Protein AF-A0A2N1MNC4-F1 (afdb_monomer)

Sequence (260 aa):
MAPGGTDILNRLVLFEQSLSEREKEITDRENVLHQREDDFAKEMERAKLEIRKTITKQIKIENEAYLNTESQRLQDEHDRFVDGIRSLKKNLEDQYNNKIRHIESRETDMSKSIEEKDKKIAFSKELIQETRKTLTSAEKSIAMLENQNQRLEDIITAKEEKIITLYDSFTSIVPTQANDSTIEPKKYITTNDRDRWYNLRKDIEIDPEIRKKYTFRRKNEIQERNLNVKENSPCIMPDKVRDRKIENIYKLAMQKGYTG

Solvent-accessible surface area (backbone atoms only — not comparable to full-atom values): 14778 Å² total; per-residue (Å²): 137,80,93,61,67,69,64,55,53,56,53,49,54,54,48,52,52,53,46,53,52,48,53,51,53,50,52,54,50,51,54,52,48,52,53,50,52,52,51,50,51,52,52,51,53,52,51,52,50,53,51,52,50,52,52,53,52,50,54,50,52,52,49,50,54,50,50,53,52,51,52,50,53,52,48,55,51,50,51,53,50,52,52,50,52,54,52,52,51,50,53,53,50,52,52,50,53,49,52,49,53,54,50,53,52,50,52,54,54,51,51,54,54,48,54,54,50,52,52,52,50,53,53,50,51,52,53,52,52,53,53,50,53,52,47,56,52,49,55,53,52,49,53,52,50,51,54,51,50,51,54,50,52,54,51,50,52,54,49,38,52,50,53,50,53,52,49,53,54,48,31,72,76,43,60,92,76,59,78,63,91,45,46,62,68,97,67,70,92,45,72,68,57,48,52,51,55,51,50,55,60,60,42,34,84,80,40,62,66,48,63,78,65,39,43,65,72,80,88,56,77,78,69,49,74,83,55,71,87,77,69,91,61,83,83,73,75,66,64,72,61,57,52,54,55,52,51,52,51,52,55,55,38,55,76,70,70,57,78,129

Mean predicted aligned error: 16.84 Å

Radius of gyration: 76.68 Å; Cα contacts (8 Å, |Δi|>4): 40; chains: 1; bounding box: 150×35×211 Å

pLDDT: mean 85.95, std 16.91, range [34.28, 98.69]

Or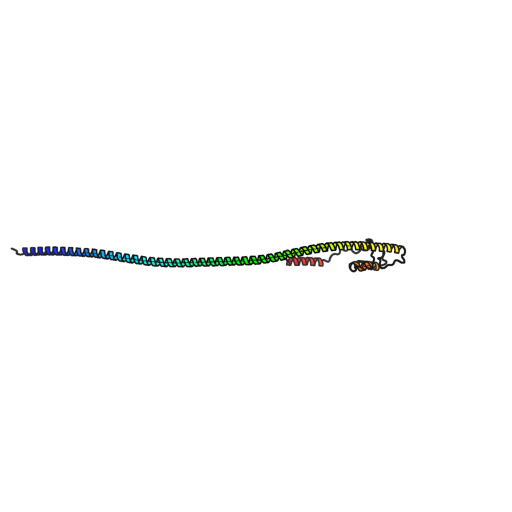ganism: NCBI:txid588596

Secondary structure (DSSP, 8-state):
--TTHHHHHHHHHHHHHHHHHHHHHHHHHHHHHHHHHHHHHHHHHHHHHHHHHHHHHHHHHHHHHHHHHHHHHHHHHHHHHHHHHHHHHHHHHHHHHHHHHHHHHHHHHHHHHHHHHHHHHHHHHHHHHHHHHHHHHHHHHHHHHHHHHHHHHHHHHHHHHHHHHHHHHHHHH-GGG---TTB--SS-SSHHHHHHHHHHHHHTTT-TTHHHH-BPPP--GGGTTTTTTS--S-----THHHHHHHHHHHHHHHHTT---

Structure (mmCIF, N/CA/C/O backbone):
data_AF-A0A2N1MNC4-F1
#
_entry.id   AF-A0A2N1MNC4-F1
#
loop_
_atom_site.group_PDB
_atom_site.id
_atom_site.type_symbol
_atom_site.label_atom_id
_atom_site.label_alt_id
_atom_site.label_comp_id
_atom_site.label_asym_id
_atom_site.label_entity_id
_atom_site.label_seq_id
_atom_site.pdbx_PDB_ins_code
_atom_site.Cartn_x
_atom_site.Cartn_y
_atom_site.Cartn_z
_atom_site.occupancy
_atom_site.B_iso_or_equiv
_atom_site.auth_seq_id
_atom_site.auth_comp_id
_atom_site.auth_asym_id
_atom_site.auth_atom_id
_atom_site.pdbx_PDB_model_num
ATOM 1 N N . MET A 1 1 ? -103.356 -1.826 121.760 1.00 39.47 1 MET A N 1
ATOM 2 C CA . MET A 1 1 ? -101.878 -1.876 121.799 1.00 39.47 1 MET A CA 1
ATOM 3 C C . MET A 1 1 ? -101.432 -2.872 120.743 1.00 39.47 1 MET A C 1
ATOM 5 O O . MET A 1 1 ? -101.736 -4.047 120.880 1.00 39.47 1 MET A O 1
ATOM 9 N N . ALA A 1 2 ? -100.866 -2.389 119.635 1.00 38.19 2 ALA A N 1
ATOM 10 C CA . ALA A 1 2 ? -100.530 -3.211 118.472 1.00 38.19 2 ALA A CA 1
ATOM 11 C C . ALA A 1 2 ? -99.100 -3.777 118.613 1.00 38.19 2 ALA A C 1
ATOM 13 O O . ALA A 1 2 ? -98.169 -2.984 118.750 1.00 38.19 2 ALA A O 1
ATOM 14 N N . PRO A 1 3 ? -98.892 -5.106 118.576 1.00 46.81 3 PRO A N 1
ATOM 15 C CA . PRO A 1 3 ? -97.593 -5.734 118.839 1.00 46.81 3 PRO A CA 1
ATOM 16 C C . PRO A 1 3 ? -96.690 -5.864 117.588 1.00 46.81 3 PRO A C 1
ATOM 18 O O . PRO A 1 3 ? -95.883 -6.780 117.514 1.00 46.81 3 PRO A O 1
ATOM 21 N N . GLY A 1 4 ? -96.818 -4.980 116.587 1.00 49.59 4 GLY A N 1
ATOM 22 C CA . GLY A 1 4 ? -96.175 -5.147 115.266 1.00 49.59 4 GLY A CA 1
ATOM 23 C C . GLY A 1 4 ? -94.984 -4.231 114.939 1.00 49.59 4 GLY A C 1
ATOM 24 O O . GLY A 1 4 ? -94.361 -4.407 113.898 1.00 49.59 4 GLY A O 1
ATOM 25 N N . GLY A 1 5 ? -94.659 -3.240 115.779 1.00 55.62 5 GLY A N 1
ATOM 26 C CA . GLY A 1 5 ? -93.648 -2.215 115.451 1.00 55.62 5 GLY A CA 1
ATOM 27 C C . GLY A 1 5 ? -92.190 -2.687 115.543 1.00 55.62 5 GLY A C 1
ATOM 28 O O . GLY A 1 5 ? -91.341 -2.233 114.780 1.00 55.62 5 GLY A O 1
ATOM 29 N N . THR A 1 6 ? -91.897 -3.625 116.444 1.00 58.81 6 THR A N 1
ATOM 30 C CA . THR A 1 6 ? -90.533 -4.114 116.716 1.00 58.81 6 THR A CA 1
ATOM 31 C C . THR A 1 6 ? -90.009 -5.059 115.627 1.00 58.81 6 THR A C 1
ATOM 33 O O . THR A 1 6 ? -88.809 -5.095 115.371 1.00 58.81 6 THR A O 1
ATOM 36 N N . ASP A 1 7 ? -90.903 -5.780 114.943 1.00 66.94 7 ASP A N 1
ATOM 37 C CA . ASP A 1 7 ? -90.565 -6.724 113.863 1.00 66.94 7 ASP A CA 1
ATOM 38 C C . ASP A 1 7 ? -90.228 -6.000 112.540 1.00 66.94 7 ASP A C 1
ATOM 40 O O . ASP A 1 7 ? -89.367 -6.422 111.767 1.00 66.94 7 ASP A O 1
ATOM 44 N N . ILE A 1 8 ? -90.848 -4.835 112.313 1.00 71.19 8 ILE A N 1
ATOM 45 C CA . ILE A 1 8 ? -90.604 -3.983 111.138 1.00 71.19 8 ILE A CA 1
ATOM 46 C C . ILE A 1 8 ? -89.236 -3.287 111.233 1.00 71.19 8 ILE A C 1
ATOM 48 O O . ILE A 1 8 ? -88.506 -3.238 110.245 1.00 71.19 8 ILE A O 1
ATOM 52 N N . LEU A 1 9 ? -88.862 -2.795 112.420 1.00 74.38 9 LEU A N 1
ATOM 53 C CA . LEU A 1 9 ? -87.568 -2.142 112.662 1.00 74.38 9 LEU A CA 1
ATOM 54 C C . LEU A 1 9 ? -86.382 -3.104 112.481 1.00 74.38 9 LEU A C 1
ATOM 56 O O . LEU A 1 9 ? -85.416 -2.748 111.812 1.00 74.38 9 LEU A O 1
ATOM 60 N N . ASN A 1 10 ? -86.472 -4.338 112.989 1.00 77.50 10 ASN A N 1
ATOM 61 C CA . ASN A 1 10 ? -85.422 -5.348 112.790 1.00 77.50 10 ASN A CA 1
ATOM 62 C C . ASN A 1 10 ? -85.265 -5.754 111.317 1.00 77.50 10 ASN A C 1
ATOM 64 O O . ASN A 1 10 ? -84.141 -5.929 110.847 1.00 77.50 10 ASN A O 1
ATOM 68 N N . ARG A 1 11 ? -86.366 -5.861 110.559 1.00 80.25 11 ARG A N 1
ATOM 69 C CA . ARG A 1 11 ? -86.299 -6.092 109.105 1.00 80.25 11 ARG A CA 1
ATOM 70 C C . ARG A 1 11 ? -85.618 -4.944 108.359 1.00 80.25 11 ARG A C 1
ATOM 72 O O . ARG A 1 11 ? -84.896 -5.212 107.404 1.00 80.25 11 ARG A O 1
ATOM 79 N N . LEU A 1 12 ? -85.833 -3.696 108.786 1.00 83.06 12 LEU A N 1
ATOM 80 C CA . LEU A 1 12 ? -85.206 -2.520 108.176 1.00 83.06 12 LEU A CA 1
ATOM 81 C C . LEU A 1 12 ? -83.685 -2.511 108.390 1.00 83.06 12 LEU A C 1
ATOM 83 O O . LEU A 1 12 ? -82.940 -2.315 107.437 1.00 83.06 12 LEU A O 1
ATOM 87 N N . VAL A 1 13 ? -83.232 -2.798 109.615 1.00 83.38 13 VAL A N 1
ATOM 88 C CA . VAL A 1 13 ? -81.799 -2.860 109.963 1.00 83.38 13 VAL A CA 1
ATOM 89 C C . VAL A 1 13 ? -81.082 -3.973 109.191 1.00 83.38 13 VAL A C 1
ATOM 91 O O . VAL A 1 13 ? -80.000 -3.753 108.651 1.00 83.38 13 VAL A O 1
ATOM 94 N N . LEU A 1 14 ? -81.699 -5.155 109.074 1.00 84.31 14 LEU A N 1
ATOM 95 C CA . LEU A 1 14 ? -81.154 -6.261 108.274 1.00 84.31 14 LEU A CA 1
ATOM 96 C C . LEU A 1 14 ? -81.097 -5.926 106.774 1.00 84.31 14 LEU A C 1
ATOM 98 O O . LEU A 1 14 ? -80.171 -6.343 106.081 1.00 84.31 14 LEU A O 1
ATOM 102 N N . PHE A 1 15 ? -82.070 -5.167 106.263 1.00 87.06 15 PHE A N 1
ATOM 103 C CA . PHE A 1 15 ? -82.072 -4.704 104.875 1.00 87.06 15 PHE A CA 1
ATOM 104 C C . PHE A 1 15 ? -80.959 -3.683 104.609 1.00 87.06 15 PHE A C 1
ATOM 106 O O . PHE A 1 15 ? -80.283 -3.777 103.589 1.00 87.06 15 PHE A O 1
ATOM 113 N N . GLU A 1 16 ? -80.725 -2.751 105.533 1.00 86.31 16 GLU A N 1
ATOM 114 C CA . GLU A 1 16 ? -79.662 -1.744 105.436 1.00 86.31 16 GLU A CA 1
ATOM 115 C C . GLU A 1 16 ? -78.260 -2.376 105.522 1.00 86.31 16 GLU A C 1
ATOM 117 O O . GLU A 1 16 ? -77.384 -2.044 104.723 1.00 86.31 16 GLU A O 1
ATOM 122 N N . GLN A 1 17 ? -78.071 -3.381 106.388 1.00 87.81 17 GLN A N 1
ATOM 123 C CA . GLN A 1 17 ? -76.864 -4.221 106.384 1.00 87.81 17 GLN A CA 1
ATOM 124 C C . GLN A 1 17 ? -76.686 -4.970 105.059 1.00 87.81 17 GLN A C 1
ATOM 126 O O . GLN A 1 17 ? -75.598 -4.943 104.488 1.00 87.81 17 GLN A O 1
ATOM 131 N N . SER A 1 18 ? -77.753 -5.580 104.529 1.00 89.88 18 SER A N 1
ATOM 132 C CA . SER A 1 18 ? -77.708 -6.274 103.235 1.00 89.88 18 SER A CA 1
ATOM 133 C C . SER A 1 18 ? -77.386 -5.330 102.070 1.00 89.88 18 SER A C 1
ATOM 135 O O . SER A 1 18 ? -76.689 -5.727 101.135 1.00 89.88 18 SER A O 1
ATOM 137 N N . LEU A 1 19 ? -77.863 -4.080 102.113 1.00 90.19 19 LEU A N 1
ATOM 138 C CA . LEU A 1 19 ? -77.511 -3.052 101.134 1.00 90.19 19 LEU A CA 1
ATOM 139 C C . LEU A 1 19 ? -76.040 -2.658 101.239 1.00 90.19 19 LEU A C 1
ATOM 141 O O . LEU A 1 19 ? -75.369 -2.631 100.214 1.00 90.19 19 LEU A O 1
ATOM 145 N N . SER A 1 20 ? -75.532 -2.420 102.449 1.00 90.75 20 SER A N 1
ATOM 146 C CA . SER A 1 20 ? -74.124 -2.070 102.664 1.00 90.75 20 SER A CA 1
ATOM 147 C C . SER A 1 20 ? -73.175 -3.194 102.226 1.00 90.75 20 SER A C 1
ATOM 149 O O . SER A 1 20 ? -72.170 -2.937 101.563 1.00 90.75 20 SER A O 1
ATOM 151 N N . GLU A 1 21 ? -73.516 -4.455 102.513 1.00 89.88 21 GLU A N 1
ATOM 152 C CA . GLU A 1 21 ? -72.773 -5.621 102.018 1.00 89.88 21 GLU A CA 1
ATOM 153 C C . GLU A 1 21 ? -72.800 -5.710 100.490 1.00 89.88 21 GLU A C 1
ATOM 155 O O . GLU A 1 21 ? -71.762 -5.945 99.871 1.00 89.88 21 GLU A O 1
ATOM 160 N N . ARG A 1 22 ? -73.962 -5.470 99.868 1.00 91.94 22 ARG A N 1
ATOM 161 C CA . ARG A 1 22 ? -74.100 -5.473 98.406 1.00 91.94 22 ARG A CA 1
ATOM 162 C C . ARG A 1 22 ? -73.323 -4.332 97.751 1.00 91.94 22 ARG A C 1
ATOM 164 O O . ARG A 1 22 ? -72.714 -4.540 96.710 1.00 91.94 22 ARG A O 1
ATOM 171 N N . GLU A 1 23 ? -73.335 -3.140 98.334 1.00 92.44 23 GLU A N 1
ATOM 172 C CA . GLU A 1 23 ? -72.616 -1.963 97.836 1.00 92.44 23 GLU A CA 1
ATOM 173 C C . GLU A 1 23 ? -71.097 -2.169 97.917 1.00 92.44 23 GLU A C 1
ATOM 175 O O . GLU A 1 23 ? -70.369 -1.879 96.963 1.00 92.44 23 GLU A O 1
ATOM 180 N N . LYS A 1 24 ? -70.624 -2.796 99.002 1.00 92.69 24 LYS A N 1
ATOM 181 C CA . LYS A 1 24 ? -69.238 -3.251 99.129 1.00 92.69 24 LYS A CA 1
ATOM 182 C C . LYS A 1 24 ? -68.885 -4.324 98.092 1.00 92.69 24 LYS A C 1
ATOM 184 O O . LYS A 1 24 ? -67.860 -4.200 97.434 1.00 92.69 24 LYS A O 1
ATOM 189 N N . GLU A 1 25 ? -69.737 -5.336 97.894 1.00 93.69 25 GLU A N 1
ATOM 190 C CA . GLU A 1 25 ? -69.529 -6.382 96.876 1.00 93.69 25 GLU A CA 1
ATOM 191 C C . GLU A 1 25 ? -69.475 -5.798 95.452 1.00 93.69 25 GLU A C 1
ATOM 193 O O . GLU A 1 25 ? -68.665 -6.235 94.632 1.00 93.69 25 GLU A O 1
ATOM 198 N N . ILE A 1 26 ? -70.318 -4.802 95.150 1.00 93.50 26 ILE A N 1
ATOM 199 C CA . ILE A 1 26 ? -70.301 -4.077 93.871 1.00 93.50 26 ILE A CA 1
ATOM 200 C C . ILE A 1 26 ? -68.985 -3.314 93.712 1.00 93.50 26 ILE A C 1
ATOM 202 O O . ILE A 1 26 ? -68.321 -3.482 92.693 1.00 93.50 26 ILE A O 1
ATOM 206 N N . THR A 1 27 ? -68.573 -2.558 94.731 1.00 93.25 27 THR A N 1
ATOM 207 C CA . THR A 1 27 ? -67.318 -1.787 94.711 1.00 93.25 27 THR A CA 1
ATOM 208 C C . THR A 1 27 ? -66.101 -2.702 94.521 1.00 93.25 27 THR A C 1
ATOM 210 O O . THR A 1 27 ? -65.220 -2.427 93.708 1.00 93.25 27 THR A O 1
ATOM 213 N N . ASP A 1 28 ? -66.058 -3.838 95.223 1.00 93.62 28 ASP A N 1
ATOM 214 C CA . ASP A 1 28 ? -64.987 -4.829 95.083 1.00 93.62 28 ASP A CA 1
ATOM 215 C C . ASP A 1 28 ? -64.976 -5.447 93.670 1.00 93.62 28 ASP A C 1
ATOM 217 O O . ASP A 1 28 ? -63.907 -5.621 93.078 1.00 93.62 28 ASP A O 1
ATOM 221 N N . ARG A 1 29 ? -66.151 -5.729 93.081 1.00 94.12 29 ARG A N 1
ATOM 222 C CA . ARG A 1 29 ? -66.259 -6.186 91.682 1.00 94.12 29 ARG A CA 1
ATOM 223 C C . ARG A 1 29 ? -65.775 -5.137 90.684 1.00 94.12 29 ARG A C 1
ATOM 225 O O . ARG A 1 29 ? -65.077 -5.508 89.743 1.00 94.12 29 ARG A O 1
ATOM 232 N N . GLU A 1 30 ? -66.135 -3.871 90.866 1.00 94.50 30 GLU A N 1
ATOM 233 C CA . GLU A 1 30 ? -65.690 -2.765 90.008 1.00 94.50 30 GLU A CA 1
ATOM 234 C C . GLU A 1 30 ? -64.167 -2.618 90.045 1.00 94.50 30 GLU A C 1
ATOM 236 O O . GLU A 1 30 ? -63.528 -2.560 88.996 1.00 94.50 30 GLU A O 1
ATOM 241 N N . ASN A 1 31 ? -63.564 -2.683 91.234 1.00 93.94 31 ASN A N 1
ATOM 242 C CA . ASN A 1 31 ? -62.109 -2.649 91.387 1.00 93.94 31 ASN A CA 1
ATOM 243 C C . ASN A 1 31 ? -61.421 -3.825 90.672 1.00 93.94 31 ASN A C 1
ATOM 245 O O . ASN A 1 31 ? -60.405 -3.639 90.000 1.00 93.94 31 ASN A O 1
ATOM 249 N N . VAL A 1 32 ? -61.979 -5.039 90.770 1.00 95.12 32 VAL A N 1
ATOM 250 C CA . VAL A 1 32 ? -61.464 -6.217 90.049 1.00 95.12 32 VAL A CA 1
ATOM 251 C C . VAL A 1 32 ? -61.612 -6.058 88.533 1.00 95.12 32 VAL A C 1
ATOM 253 O O . VAL A 1 32 ? -60.711 -6.456 87.791 1.00 95.12 32 VAL A O 1
ATOM 256 N N . LEU A 1 33 ? -62.719 -5.481 88.056 1.00 95.00 33 LEU A N 1
ATOM 257 C CA . LEU A 1 33 ? -62.926 -5.204 86.634 1.00 95.00 33 LEU A CA 1
ATOM 258 C C . LEU A 1 33 ? -61.911 -4.187 86.111 1.00 95.00 33 LEU A C 1
ATOM 260 O O . LEU A 1 33 ? -61.255 -4.482 85.115 1.00 95.00 33 LEU A O 1
ATOM 264 N N . HIS A 1 34 ? -61.706 -3.069 86.808 1.00 94.56 34 HIS A N 1
ATOM 265 C CA . HIS A 1 34 ? -60.709 -2.066 86.427 1.00 94.56 34 HIS A CA 1
ATOM 266 C C . HIS A 1 34 ? -59.288 -2.629 86.407 1.00 94.56 34 HIS A C 1
ATOM 268 O O . HIS A 1 34 ? -58.550 -2.411 85.449 1.00 94.56 34 HIS A O 1
ATOM 274 N N . GLN A 1 35 ? -58.918 -3.436 87.405 1.00 94.88 35 GLN A N 1
ATOM 275 C CA . GLN A 1 35 ? -57.622 -4.116 87.405 1.00 94.88 35 GLN A CA 1
ATOM 276 C C . GLN A 1 35 ? -57.464 -5.023 86.175 1.00 94.88 35 GLN A C 1
ATOM 278 O O . GLN A 1 35 ? -56.407 -5.059 85.545 1.00 94.88 35 GLN A O 1
ATOM 283 N N . ARG A 1 36 ? -58.529 -5.742 85.806 1.00 94.94 36 ARG A N 1
ATOM 284 C CA . ARG A 1 36 ? -58.529 -6.619 84.635 1.00 94.94 36 ARG A CA 1
ATOM 285 C C . ARG A 1 36 ? -58.432 -5.830 83.328 1.00 94.94 36 ARG A C 1
ATOM 287 O O . ARG A 1 36 ? -57.727 -6.266 82.424 1.00 94.94 36 ARG A O 1
ATOM 294 N N . GLU A 1 37 ? -59.117 -4.694 83.224 1.00 95.69 37 GLU A N 1
ATOM 295 C CA . GLU A 1 37 ? -59.021 -3.771 82.085 1.00 95.69 37 GLU A CA 1
ATOM 296 C C . GLU A 1 37 ? -57.594 -3.238 81.916 1.00 95.69 37 GLU A C 1
ATOM 298 O O . GLU A 1 37 ? -57.048 -3.286 80.811 1.00 95.69 37 GLU A O 1
ATOM 303 N N . ASP A 1 38 ? -56.958 -2.818 83.011 1.00 95.56 38 ASP A N 1
ATOM 304 C CA . ASP A 1 38 ? -55.568 -2.357 83.019 1.00 95.56 38 ASP A CA 1
ATOM 305 C C . ASP A 1 38 ? -54.591 -3.455 82.588 1.00 95.56 38 ASP A C 1
ATOM 307 O O . ASP A 1 38 ? -53.645 -3.207 81.831 1.00 95.56 38 ASP A O 1
ATOM 311 N N . ASP A 1 39 ? -54.802 -4.683 83.058 1.00 96.06 39 ASP A N 1
ATOM 312 C CA . ASP A 1 39 ? -53.957 -5.817 82.697 1.00 96.06 39 ASP A CA 1
ATOM 313 C C . ASP A 1 39 ? -54.146 -6.210 81.225 1.00 96.06 39 ASP A C 1
ATOM 315 O O . ASP A 1 39 ? -53.151 -6.400 80.518 1.00 96.06 39 ASP A O 1
ATOM 319 N N . PHE A 1 40 ? -55.383 -6.197 80.713 1.00 96.38 40 PHE A N 1
ATOM 320 C CA . PHE A 1 40 ? -55.653 -6.364 79.282 1.00 96.38 40 PHE A CA 1
ATOM 321 C C . PHE A 1 40 ? -55.010 -5.259 78.436 1.00 96.38 40 PHE A C 1
ATOM 323 O O . PHE A 1 40 ? -54.434 -5.549 77.384 1.00 96.38 40 PHE A O 1
ATOM 330 N N . ALA A 1 41 ? -55.053 -4.000 78.878 1.00 96.19 41 ALA A N 1
ATOM 331 C CA . ALA A 1 41 ? -54.415 -2.891 78.173 1.00 96.19 41 ALA A CA 1
ATOM 332 C C . ALA A 1 41 ? -52.888 -3.071 78.099 1.00 96.19 41 ALA A C 1
ATOM 334 O O . ALA A 1 41 ? -52.290 -2.899 77.032 1.00 96.19 41 ALA A O 1
ATOM 335 N N . LYS A 1 42 ? -52.250 -3.490 79.203 1.00 96.81 42 LYS A N 1
ATOM 336 C CA . LYS A 1 42 ? -50.807 -3.788 79.245 1.00 96.81 42 LYS A CA 1
ATOM 337 C C . LYS A 1 42 ? -50.440 -4.967 78.346 1.00 96.81 42 LYS A C 1
ATOM 339 O O . LYS A 1 42 ? -49.437 -4.892 77.636 1.00 96.81 42 LYS A O 1
ATOM 344 N N . GLU A 1 43 ? -51.215 -6.050 78.367 1.00 96.62 43 GLU A N 1
ATOM 345 C CA . GLU A 1 43 ? -50.996 -7.199 77.480 1.00 96.62 43 GLU A CA 1
ATOM 346 C C . GLU A 1 43 ? -51.142 -6.813 76.008 1.00 96.62 43 GLU A C 1
ATOM 348 O O . GLU A 1 43 ? -50.291 -7.170 75.189 1.00 96.62 43 GLU A O 1
ATOM 353 N N . MET A 1 44 ? -52.160 -6.017 75.676 1.00 96.31 44 MET A N 1
ATOM 354 C CA . MET A 1 44 ? -52.376 -5.523 74.321 1.00 96.31 44 MET A CA 1
ATOM 355 C C . MET A 1 44 ? -51.208 -4.651 73.837 1.00 96.31 44 MET A C 1
ATOM 357 O O . MET A 1 44 ? -50.753 -4.819 72.704 1.00 96.31 44 MET A O 1
ATOM 361 N N . GLU A 1 45 ? -50.678 -3.751 74.669 1.00 96.56 45 GLU A N 1
ATOM 362 C CA . GLU A 1 45 ? -49.509 -2.940 74.299 1.00 96.56 45 GLU A CA 1
ATOM 363 C C . GLU A 1 45 ? -48.234 -3.780 74.138 1.00 96.56 45 GLU A C 1
ATOM 365 O O . GLU A 1 45 ? -47.467 -3.566 73.194 1.00 96.56 45 GLU A O 1
ATOM 370 N N . ARG A 1 46 ? -48.032 -4.803 74.979 1.00 96.56 46 ARG A N 1
ATOM 371 C CA . ARG A 1 46 ? -46.934 -5.769 74.791 1.00 96.56 46 ARG A CA 1
ATOM 372 C C . ARG A 1 46 ? -47.068 -6.515 73.462 1.00 96.56 46 ARG A C 1
ATOM 374 O O . ARG A 1 46 ? -46.087 -6.614 72.727 1.00 96.56 46 ARG A O 1
ATOM 381 N N . ALA A 1 47 ? -48.269 -6.983 73.118 1.00 96.62 47 ALA A N 1
ATOM 382 C CA . ALA A 1 47 ? -48.525 -7.670 71.854 1.00 96.62 47 ALA A CA 1
ATOM 383 C C . ALA A 1 47 ? -48.269 -6.759 70.641 1.00 96.62 47 ALA A C 1
ATOM 385 O O . ALA A 1 47 ? -47.590 -7.164 69.697 1.00 96.62 47 ALA A O 1
ATOM 386 N N . LYS A 1 48 ? -48.732 -5.500 70.681 1.00 97.50 48 LYS A N 1
ATOM 387 C CA . LYS A 1 48 ? -48.445 -4.503 69.631 1.00 97.50 48 LYS A CA 1
ATOM 388 C C . LYS A 1 48 ? -46.946 -4.269 69.463 1.00 97.50 48 LYS A C 1
ATOM 390 O O . LYS A 1 48 ? -46.470 -4.164 68.330 1.00 97.50 48 LYS A O 1
ATOM 395 N N . LEU A 1 49 ? -46.202 -4.184 70.566 1.00 97.50 49 LEU A N 1
ATOM 396 C CA . LEU A 1 49 ? -44.756 -3.989 70.533 1.00 97.50 49 LEU A CA 1
ATOM 397 C C . LEU A 1 49 ? -44.039 -5.183 69.890 1.00 97.50 49 LEU A C 1
ATOM 399 O O . LEU A 1 49 ? -43.180 -4.978 69.032 1.00 97.50 49 LEU A O 1
ATOM 403 N N . GLU A 1 50 ? -44.402 -6.414 70.252 1.00 96.94 50 GLU A N 1
ATOM 404 C CA . GLU A 1 50 ? -43.810 -7.620 69.657 1.00 96.94 50 GLU A CA 1
ATOM 405 C C . GLU A 1 50 ? -44.150 -7.765 68.169 1.00 96.94 50 GLU A C 1
ATOM 407 O O . GLU A 1 50 ? -43.267 -8.050 67.355 1.00 96.94 50 GLU A O 1
ATOM 412 N N . ILE A 1 51 ? -45.389 -7.462 67.770 1.00 97.75 51 ILE A N 1
ATOM 413 C CA . ILE A 1 51 ? -45.776 -7.415 66.352 1.00 97.75 51 ILE A CA 1
ATOM 414 C C . ILE A 1 51 ? -44.928 -6.379 65.601 1.00 97.75 51 ILE A C 1
ATOM 416 O O . ILE A 1 51 ? -44.361 -6.691 64.552 1.00 97.75 51 ILE A O 1
ATOM 420 N N . ARG A 1 52 ? -44.767 -5.163 66.146 1.00 98.06 52 ARG A N 1
ATOM 421 C CA . ARG A 1 52 ? -43.927 -4.117 65.536 1.00 98.06 52 ARG A CA 1
ATOM 422 C C . ARG A 1 52 ? -42.469 -4.549 65.388 1.00 98.06 52 ARG A C 1
ATOM 424 O O . ARG A 1 52 ? -41.877 -4.290 64.338 1.00 98.06 52 ARG A O 1
ATOM 431 N N . LYS A 1 53 ? -41.890 -5.207 66.399 1.00 97.88 53 LYS A N 1
ATOM 432 C CA . LYS A 1 53 ? -40.511 -5.725 66.340 1.00 97.88 53 LYS A CA 1
ATOM 433 C C . LYS A 1 53 ? -40.366 -6.762 65.231 1.00 97.88 53 LYS A C 1
ATOM 435 O O . LYS A 1 53 ? -39.431 -6.664 64.438 1.00 97.88 53 LYS A O 1
ATOM 440 N N . THR A 1 54 ? -41.304 -7.705 65.144 1.00 97.81 54 THR A N 1
ATOM 441 C CA . THR A 1 54 ? -41.310 -8.748 64.109 1.00 97.81 54 THR A CA 1
ATOM 442 C C . THR A 1 54 ? -41.418 -8.150 62.711 1.00 97.81 54 THR A C 1
ATOM 444 O O . THR A 1 54 ? -40.587 -8.459 61.861 1.00 97.81 54 THR A O 1
ATOM 447 N N . ILE A 1 55 ? -42.366 -7.235 62.484 1.00 98.06 55 ILE A N 1
ATOM 448 C CA . ILE A 1 55 ? -42.540 -6.566 61.186 1.00 98.06 55 ILE A CA 1
ATOM 449 C C . ILE A 1 55 ? -41.273 -5.795 60.799 1.00 98.06 55 ILE A C 1
ATOM 451 O O . ILE A 1 55 ? -40.773 -5.944 59.689 1.00 98.06 55 ILE A O 1
ATOM 455 N N . THR A 1 56 ? -40.707 -5.019 61.728 1.00 97.81 56 THR A N 1
ATOM 456 C CA . THR A 1 56 ? -39.474 -4.253 61.473 1.00 97.81 56 THR A CA 1
ATOM 457 C C . THR A 1 56 ? -38.310 -5.165 61.099 1.00 97.81 56 THR A C 1
ATOM 459 O O . THR A 1 56 ? -37.562 -4.872 60.166 1.00 97.81 56 THR A O 1
ATOM 462 N N . LYS A 1 57 ? -38.156 -6.288 61.810 1.00 98.06 57 LYS A N 1
ATOM 463 C CA . LYS A 1 57 ? -37.104 -7.266 61.530 1.00 98.06 57 LYS A CA 1
ATOM 464 C C . LYS A 1 57 ? -37.291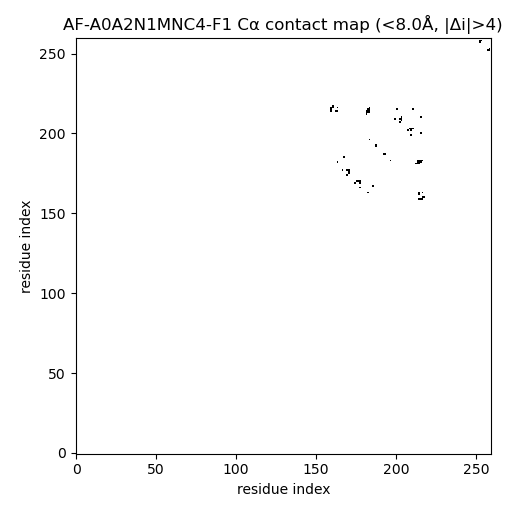 -7.912 60.156 1.00 98.06 57 LYS A C 1
ATOM 466 O O . LYS A 1 57 ? -36.314 -8.032 59.425 1.00 98.06 57 LYS A O 1
ATOM 471 N N . GLN A 1 58 ? -38.521 -8.283 59.803 1.00 97.94 58 GLN A N 1
ATOM 472 C CA . GLN A 1 58 ? -38.829 -8.899 58.513 1.00 97.94 58 GLN A CA 1
ATOM 473 C C . GLN A 1 58 ? -38.541 -7.943 57.348 1.00 97.94 58 GLN A C 1
ATOM 475 O O . GLN A 1 58 ? -37.817 -8.310 56.428 1.00 97.94 58 GLN A O 1
ATOM 480 N N . ILE A 1 59 ? -39.002 -6.689 57.443 1.00 97.94 59 ILE A N 1
ATOM 481 C CA . ILE A 1 59 ? -38.730 -5.647 56.438 1.00 97.94 59 ILE A CA 1
ATOM 482 C C . ILE A 1 59 ? -37.224 -5.437 56.265 1.00 97.94 59 ILE A C 1
ATOM 484 O O . ILE A 1 59 ? -36.738 -5.296 55.145 1.00 97.94 59 ILE A O 1
ATOM 488 N N . LYS A 1 60 ? -36.465 -5.423 57.367 1.00 98.00 60 LYS A N 1
ATOM 489 C CA . LYS A 1 60 ? -35.010 -5.263 57.305 1.00 98.00 60 LYS A CA 1
ATOM 490 C C . LYS A 1 60 ? -34.348 -6.407 56.530 1.00 98.00 60 LYS A C 1
ATOM 492 O O . LYS A 1 60 ? -33.518 -6.134 55.671 1.00 98.00 60 LYS A O 1
ATOM 497 N N . ILE A 1 61 ? -34.741 -7.652 56.802 1.00 97.50 61 ILE A N 1
ATOM 498 C CA . ILE A 1 61 ? -34.206 -8.836 56.114 1.00 97.50 61 ILE A CA 1
ATOM 499 C C . ILE A 1 61 ? -34.549 -8.803 54.620 1.00 97.50 61 ILE A C 1
ATOM 501 O O . ILE A 1 61 ? -33.675 -9.035 53.789 1.00 97.50 61 ILE A O 1
ATOM 505 N N . GLU A 1 62 ? -35.797 -8.490 54.267 1.00 97.69 62 GLU A N 1
ATOM 506 C CA . GLU A 1 62 ? -36.233 -8.416 52.866 1.00 97.69 62 GLU A CA 1
ATOM 507 C C . GLU A 1 62 ? -35.505 -7.312 52.095 1.00 97.69 62 GLU A C 1
ATOM 509 O O . GLU A 1 62 ? -35.023 -7.549 50.987 1.00 97.69 62 GLU A O 1
ATOM 514 N N . ASN A 1 63 ? -35.347 -6.132 52.701 1.00 98.00 63 ASN A N 1
ATOM 515 C CA . ASN A 1 63 ? -34.600 -5.032 52.096 1.00 98.00 63 ASN A CA 1
ATOM 516 C C . ASN A 1 63 ? -33.118 -5.378 51.915 1.00 98.00 63 ASN A C 1
ATOM 518 O O . ASN A 1 63 ? -32.555 -5.080 50.865 1.00 98.00 63 ASN A O 1
ATOM 522 N N . GLU A 1 64 ? -32.481 -6.015 52.902 1.00 98.19 64 GLU A N 1
ATOM 523 C CA . GLU A 1 64 ? -31.089 -6.471 52.787 1.00 98.19 64 GLU A CA 1
ATOM 524 C C . GLU A 1 64 ? -30.933 -7.521 51.680 1.00 98.19 64 GLU A C 1
ATOM 526 O O . GLU A 1 64 ? -30.011 -7.424 50.871 1.00 98.19 64 GLU A O 1
ATOM 531 N N . ALA A 1 65 ? -31.856 -8.483 51.584 1.00 97.75 65 ALA A N 1
ATOM 532 C CA . ALA A 1 65 ? -31.846 -9.492 50.529 1.00 97.75 65 ALA A CA 1
ATOM 533 C C . ALA A 1 65 ? -32.021 -8.868 49.134 1.00 97.75 65 ALA A C 1
ATOM 535 O O . ALA A 1 65 ? -31.280 -9.207 48.207 1.00 97.75 65 ALA A O 1
ATOM 536 N N . TYR A 1 66 ? -32.961 -7.929 48.990 1.00 98.19 66 TYR A N 1
ATOM 537 C CA . TYR A 1 66 ? -33.178 -7.199 47.743 1.00 98.19 66 TYR A CA 1
ATOM 538 C C . TYR A 1 66 ? -31.942 -6.387 47.344 1.00 98.19 66 TYR A C 1
ATOM 540 O O . TYR A 1 66 ? -31.454 -6.526 46.223 1.00 98.19 66 TYR A O 1
ATOM 548 N N . LEU A 1 67 ? -31.394 -5.593 48.272 1.00 98.06 67 LEU A N 1
ATOM 549 C CA . LEU A 1 67 ? -30.198 -4.784 48.032 1.00 98.06 67 LEU A CA 1
ATOM 550 C C . LEU A 1 67 ? -29.008 -5.654 47.629 1.00 98.06 67 LEU A C 1
ATOM 552 O O . LEU A 1 67 ? -28.335 -5.335 46.656 1.00 98.06 67 LEU A O 1
ATOM 556 N N . ASN A 1 68 ? -28.780 -6.772 48.320 1.00 98.12 68 ASN A N 1
ATOM 557 C CA . ASN A 1 68 ? -27.680 -7.677 47.998 1.00 98.12 68 ASN A CA 1
ATOM 558 C C . ASN A 1 68 ? -27.832 -8.294 46.597 1.00 98.12 68 ASN A C 1
ATOM 560 O O . ASN A 1 68 ? -26.866 -8.372 45.841 1.00 98.12 68 ASN A O 1
ATOM 564 N N . THR A 1 69 ? -29.054 -8.688 46.228 1.00 97.94 69 THR A N 1
ATOM 565 C CA . THR A 1 69 ? -29.337 -9.269 44.907 1.00 97.94 69 THR A CA 1
ATOM 566 C C . THR A 1 69 ? -29.138 -8.241 43.793 1.00 97.94 69 THR A C 1
ATOM 568 O O . THR A 1 69 ? -28.500 -8.538 42.784 1.00 97.94 69 THR A O 1
ATOM 571 N N . GLU A 1 70 ? -29.632 -7.017 43.983 1.00 97.81 70 GLU A N 1
ATOM 572 C CA . GLU A 1 70 ? -29.490 -5.949 42.992 1.00 97.81 70 GLU A CA 1
ATOM 573 C C . GLU A 1 70 ? -28.038 -5.464 42.879 1.00 97.81 70 GLU A C 1
ATOM 575 O O . GLU A 1 70 ? -27.546 -5.252 41.771 1.00 97.81 70 GLU A O 1
ATOM 580 N N . SER A 1 71 ? -27.306 -5.368 43.995 1.00 98.25 71 SER A N 1
ATOM 581 C CA . SER A 1 71 ? -25.868 -5.075 43.982 1.00 98.25 71 SER A CA 1
ATOM 582 C C . SER A 1 71 ? -25.076 -6.131 43.213 1.00 98.25 71 SER A C 1
ATOM 584 O O . SER A 1 71 ? -24.234 -5.763 42.395 1.00 98.25 71 SER A O 1
ATOM 586 N N . GLN A 1 72 ? -25.368 -7.422 43.405 1.00 98.31 72 GLN A N 1
ATOM 587 C CA . GLN A 1 72 ? -24.708 -8.485 42.644 1.00 98.31 72 GLN A CA 1
ATOM 588 C C . GLN A 1 72 ? -25.042 -8.400 41.149 1.00 98.31 72 GLN A C 1
ATOM 590 O O . GLN A 1 72 ? -24.149 -8.489 40.311 1.00 98.31 72 GLN A O 1
ATOM 595 N N . ARG A 1 73 ? -26.313 -8.160 40.801 1.00 98.50 73 ARG A N 1
ATOM 596 C CA . ARG A 1 73 ? -26.748 -8.012 39.404 1.00 98.50 73 ARG A CA 1
ATOM 597 C C . ARG A 1 73 ? -26.012 -6.871 38.699 1.00 98.50 73 ARG A C 1
ATOM 599 O O . ARG A 1 73 ? -25.563 -7.042 37.565 1.00 98.50 73 ARG A O 1
ATOM 606 N N . LEU A 1 74 ? -25.895 -5.720 39.366 1.00 98.50 74 LEU A N 1
ATOM 607 C CA . LEU A 1 74 ? -25.179 -4.552 38.853 1.00 98.50 74 LEU A CA 1
ATOM 608 C C . LEU A 1 74 ? -23.677 -4.817 38.724 1.00 98.50 74 LEU A C 1
ATOM 610 O O . LEU A 1 74 ? -23.078 -4.400 37.734 1.00 98.50 74 LEU A O 1
ATOM 614 N N . GLN A 1 75 ? -23.082 -5.539 39.675 1.00 98.50 75 GLN A N 1
ATOM 615 C CA . GLN A 1 75 ? -21.679 -5.941 39.605 1.00 98.50 75 GLN A CA 1
ATOM 616 C C . GLN A 1 75 ? -21.420 -6.845 38.391 1.00 98.50 75 GLN A C 1
ATOM 618 O O . GLN A 1 75 ? -20.525 -6.567 37.596 1.00 98.50 75 GLN A O 1
ATOM 623 N N . ASP A 1 76 ? -22.257 -7.863 38.180 1.00 98.38 76 ASP A N 1
ATOM 624 C CA . ASP A 1 76 ? -22.129 -8.766 37.034 1.00 98.38 76 ASP A CA 1
ATOM 625 C C . ASP A 1 76 ? -22.312 -8.022 35.698 1.00 98.38 76 ASP A C 1
ATOM 627 O O . ASP A 1 76 ? -21.675 -8.344 34.693 1.00 98.38 76 ASP A O 1
ATOM 631 N N . GLU A 1 77 ? -23.213 -7.037 35.651 1.00 98.38 77 GLU A N 1
ATOM 632 C CA . GLU A 1 77 ? -23.436 -6.200 34.468 1.00 98.38 77 GLU A CA 1
ATOM 633 C C . GLU A 1 77 ? -22.242 -5.287 34.175 1.00 98.38 77 GLU A C 1
ATOM 635 O O . GLU A 1 77 ? -21.804 -5.201 33.023 1.00 98.38 77 GLU A O 1
ATOM 640 N N . HIS A 1 78 ? -21.675 -4.676 35.214 1.00 98.50 78 HIS A N 1
ATOM 641 C CA . HIS A 1 78 ? -20.449 -3.896 35.119 1.00 98.50 78 HIS A CA 1
ATOM 642 C C . HIS A 1 78 ? -19.285 -4.743 34.591 1.00 98.50 78 HIS A C 1
ATOM 644 O O . HIS A 1 78 ? -18.597 -4.329 33.657 1.00 98.50 78 HIS A O 1
ATOM 650 N N . ASP A 1 79 ? -19.091 -5.949 35.121 1.00 98.50 79 ASP A N 1
ATOM 651 C CA . ASP A 1 79 ? -17.972 -6.809 34.730 1.00 98.50 79 ASP A CA 1
ATOM 652 C C . ASP A 1 79 ? -18.099 -7.275 33.273 1.00 98.50 79 ASP A C 1
ATOM 654 O O . ASP A 1 79 ? -17.134 -7.192 32.506 1.00 98.50 79 ASP A O 1
ATOM 658 N N . ARG A 1 80 ? -19.317 -7.623 32.827 1.00 98.31 80 ARG A N 1
ATOM 659 C CA . ARG A 1 80 ? -19.591 -7.896 31.403 1.00 98.31 80 ARG A CA 1
ATOM 660 C C . ARG A 1 80 ? -19.268 -6.699 30.512 1.00 98.31 80 ARG A C 1
ATOM 662 O O . ARG A 1 80 ? -18.710 -6.870 29.426 1.00 98.31 80 ARG A O 1
ATOM 669 N N . PHE A 1 81 ? -19.620 -5.491 30.945 1.00 98.56 81 PHE A N 1
ATOM 670 C CA . PHE A 1 81 ? -19.338 -4.272 30.191 1.00 98.56 81 PHE A CA 1
ATOM 671 C C . PHE A 1 81 ? -17.830 -4.001 30.090 1.00 98.56 81 PHE A C 1
ATOM 673 O O . PHE A 1 81 ? -17.319 -3.728 29.000 1.00 98.56 81 PHE A O 1
ATOM 680 N N . VAL A 1 82 ? -17.099 -4.149 31.196 1.00 98.56 82 VAL A N 1
ATOM 681 C CA . VAL A 1 82 ? -15.638 -4.001 31.240 1.00 98.56 82 VAL A CA 1
ATOM 682 C C . VAL A 1 82 ? -14.946 -5.017 30.330 1.00 98.56 82 VAL A C 1
ATOM 684 O O . VAL A 1 82 ? -14.042 -4.647 29.573 1.00 98.56 82 VAL A O 1
ATOM 687 N N . ASP A 1 83 ? -15.377 -6.277 30.346 1.00 98.56 83 ASP A N 1
ATOM 688 C CA . ASP A 1 83 ? -14.832 -7.320 29.474 1.00 98.56 83 ASP A CA 1
ATOM 689 C C . ASP A 1 83 ? -15.122 -7.047 27.991 1.00 98.56 83 ASP A C 1
ATOM 691 O O . ASP A 1 83 ? -14.249 -7.244 27.134 1.00 98.56 83 ASP A O 1
ATOM 695 N N . GLY A 1 84 ? -16.310 -6.515 27.687 1.00 98.69 84 GLY A N 1
ATOM 696 C CA . GLY A 1 84 ? -16.677 -6.042 26.353 1.00 98.69 84 GLY A CA 1
ATOM 697 C C . GLY A 1 84 ? -15.760 -4.918 25.865 1.00 98.69 84 GLY A C 1
ATOM 698 O O . GLY A 1 84 ? -15.204 -5.007 24.767 1.00 98.69 84 GLY A O 1
ATOM 699 N N . ILE A 1 85 ? -15.518 -3.904 26.703 1.00 98.56 85 ILE A N 1
ATOM 700 C CA . ILE A 1 85 ? -14.580 -2.812 26.399 1.00 98.56 85 ILE A CA 1
ATOM 701 C C . ILE A 1 85 ? -13.165 -3.351 26.178 1.00 98.56 85 ILE A C 1
ATOM 703 O O . ILE A 1 85 ? -12.505 -2.967 25.210 1.00 98.56 85 ILE A O 1
ATOM 707 N N . ARG A 1 86 ? -12.685 -4.250 27.046 1.00 98.62 86 ARG A N 1
ATOM 708 C CA . ARG A 1 86 ? -11.335 -4.824 26.937 1.00 98.62 86 ARG A CA 1
ATOM 709 C C . ARG A 1 86 ? -11.164 -5.595 25.628 1.00 98.62 86 ARG A C 1
ATOM 711 O O . ARG A 1 86 ? -10.144 -5.443 24.954 1.00 98.62 86 ARG A O 1
ATOM 718 N N . SER A 1 87 ? -12.174 -6.374 25.249 1.00 98.56 87 SER A N 1
ATOM 719 C CA . SER A 1 87 ? -12.192 -7.144 24.001 1.00 98.56 87 SER A CA 1
ATOM 720 C C . SER A 1 87 ? -12.215 -6.237 22.772 1.00 98.56 87 SER A C 1
ATOM 722 O O . SER A 1 87 ? -11.447 -6.451 21.832 1.00 98.56 87 SER A O 1
ATOM 724 N N . LEU A 1 88 ? -13.043 -5.187 22.791 1.00 98.62 88 LEU A N 1
ATOM 725 C CA . LEU A 1 88 ? -13.115 -4.210 21.707 1.00 98.62 88 LEU A CA 1
ATOM 726 C C . LEU A 1 88 ? -11.789 -3.463 21.533 1.00 98.62 88 LEU A C 1
ATOM 728 O O . LEU A 1 88 ? -11.296 -3.347 20.411 1.00 98.62 88 LEU A O 1
ATOM 732 N N . LYS A 1 89 ? -11.184 -3.012 22.638 1.00 98.69 89 LYS A N 1
ATOM 733 C CA . LYS A 1 89 ? -9.872 -2.356 22.629 1.00 98.69 89 LYS A CA 1
ATOM 734 C C . LYS A 1 89 ? -8.815 -3.253 21.988 1.00 98.69 89 LYS A C 1
ATOM 736 O O . LYS A 1 89 ? -8.117 -2.808 21.083 1.00 98.69 89 LYS A O 1
ATOM 741 N N . LYS A 1 90 ? -8.739 -4.517 22.416 1.00 98.56 90 LYS A N 1
ATOM 742 C CA . LYS A 1 90 ? -7.784 -5.488 21.870 1.00 98.56 90 LYS A CA 1
ATOM 743 C C . LYS A 1 90 ? -7.976 -5.689 20.365 1.00 98.56 90 LYS A C 1
ATOM 745 O O . LYS A 1 90 ? -7.008 -5.638 19.619 1.00 98.56 90 LYS A O 1
ATOM 750 N N . ASN A 1 91 ? -9.218 -5.857 19.910 1.00 98.62 91 ASN A N 1
ATOM 751 C CA . ASN A 1 91 ? -9.515 -6.038 18.487 1.00 98.62 91 ASN A CA 1
ATOM 752 C C . ASN A 1 91 ? -9.088 -4.816 17.653 1.00 98.62 91 ASN A C 1
ATOM 754 O O . ASN A 1 91 ? -8.461 -4.965 16.606 1.00 98.62 91 ASN A O 1
ATOM 758 N N . LEU A 1 92 ? -9.370 -3.602 18.135 1.00 98.31 92 LEU A N 1
ATOM 759 C CA . LEU A 1 92 ? -8.944 -2.372 17.460 1.00 98.31 92 LEU A CA 1
ATOM 760 C C . LEU A 1 92 ? -7.419 -2.252 17.380 1.00 98.31 92 LEU A C 1
ATOM 762 O O . LEU A 1 92 ? -6.890 -1.885 16.331 1.00 98.31 92 LEU A O 1
ATOM 766 N N . GLU A 1 93 ? -6.719 -2.583 18.460 1.00 98.44 93 GLU A N 1
ATOM 767 C CA . GLU A 1 93 ? -5.258 -2.558 18.518 1.00 98.44 93 GLU A CA 1
ATOM 768 C C . GLU A 1 93 ? -4.636 -3.594 17.569 1.00 98.44 93 GLU A C 1
ATOM 770 O O . GLU A 1 93 ? -3.753 -3.257 16.780 1.00 98.44 93 GLU A O 1
ATOM 775 N N . ASP A 1 94 ? -5.168 -4.818 17.539 1.00 98.38 94 ASP A N 1
ATOM 776 C CA . ASP A 1 94 ? -4.741 -5.868 16.608 1.00 98.38 94 ASP A CA 1
ATOM 777 C C . ASP A 1 94 ? -4.974 -5.460 15.141 1.00 98.38 94 ASP A C 1
ATOM 779 O O . ASP A 1 94 ? -4.094 -5.643 14.293 1.00 98.38 94 ASP A O 1
ATOM 783 N N . GLN A 1 95 ? -6.127 -4.856 14.827 1.00 98.44 95 GLN A N 1
ATOM 784 C CA . GLN A 1 95 ? -6.415 -4.342 13.484 1.00 98.44 95 GLN A CA 1
ATOM 785 C C . GLN A 1 95 ? -5.462 -3.218 13.075 1.00 98.44 95 GLN A C 1
ATOM 787 O O . GLN A 1 95 ? -4.986 -3.197 11.936 1.00 98.44 95 GLN A O 1
ATOM 792 N N . TYR A 1 96 ? -5.188 -2.279 13.980 1.00 98.38 96 TYR A N 1
ATOM 793 C CA . TYR A 1 96 ? -4.272 -1.172 13.729 1.00 98.38 96 TYR A CA 1
ATOM 794 C C . TYR A 1 96 ? -2.846 -1.678 13.482 1.00 98.38 96 TYR A C 1
ATOM 796 O O . TYR A 1 96 ? -2.237 -1.343 12.465 1.00 98.38 96 TYR A O 1
ATOM 804 N N . ASN A 1 97 ? -2.360 -2.576 14.339 1.00 98.56 97 ASN A N 1
ATOM 805 C CA . ASN A 1 97 ? -1.034 -3.178 14.217 1.00 98.56 97 ASN A CA 1
ATOM 806 C C . ASN A 1 97 ? -0.882 -4.002 12.931 1.00 98.56 97 ASN A C 1
ATOM 808 O O . ASN A 1 97 ? 0.170 -3.971 12.292 1.00 98.56 97 ASN A O 1
ATOM 812 N N . ASN A 1 98 ? -1.930 -4.717 12.514 1.00 98.50 98 ASN A N 1
ATOM 813 C CA . ASN A 1 98 ? -1.931 -5.440 11.243 1.00 98.50 98 ASN A CA 1
ATOM 814 C C . ASN A 1 98 ? -1.820 -4.472 10.051 1.00 98.50 98 ASN A C 1
ATOM 816 O O . ASN A 1 98 ? -0.971 -4.661 9.178 1.00 98.50 98 ASN A O 1
ATOM 820 N N . LYS A 1 99 ? -2.609 -3.388 10.051 1.00 98.38 99 LYS A N 1
ATOM 821 C CA . LYS A 1 99 ? -2.545 -2.360 9.000 1.00 98.38 99 LYS A CA 1
ATOM 822 C C . LYS A 1 99 ? -1.167 -1.709 8.913 1.00 98.38 99 LYS A C 1
ATOM 824 O O . LYS A 1 99 ? -0.660 -1.573 7.803 1.00 98.38 99 LYS A O 1
ATOM 829 N N . ILE A 1 100 ? -0.556 -1.360 10.048 1.00 98.44 100 ILE A N 1
ATOM 830 C CA . ILE A 1 100 ? 0.812 -0.821 10.080 1.00 98.44 100 ILE A CA 1
ATOM 831 C C . ILE A 1 100 ? 1.779 -1.803 9.431 1.00 98.44 100 ILE A C 1
ATOM 833 O O . ILE A 1 100 ? 2.450 -1.445 8.470 1.00 98.44 100 ILE A O 1
ATOM 837 N N . ARG A 1 101 ? 1.792 -3.060 9.886 1.00 98.12 101 ARG A N 1
ATOM 838 C CA . ARG A 1 101 ? 2.720 -4.072 9.368 1.00 98.12 101 ARG A CA 1
ATOM 839 C C . ARG A 1 101 ? 2.562 -4.280 7.862 1.00 98.12 101 ARG A C 1
ATOM 841 O O . ARG A 1 101 ? 3.545 -4.478 7.152 1.00 98.12 101 ARG A O 1
ATOM 848 N N . HIS A 1 102 ? 1.327 -4.242 7.364 1.00 98.12 102 HIS A N 1
ATOM 849 C CA . HIS A 1 102 ? 1.064 -4.354 5.935 1.00 98.12 102 HIS A CA 1
ATOM 850 C C . HIS A 1 102 ? 1.597 -3.147 5.147 1.00 98.12 102 HIS A C 1
ATOM 852 O O . HIS A 1 102 ? 2.180 -3.328 4.077 1.00 98.12 102 HIS A O 1
ATOM 858 N N . ILE A 1 103 ? 1.431 -1.932 5.679 1.00 98.50 103 ILE A N 1
ATOM 859 C CA . ILE A 1 103 ? 1.982 -0.707 5.085 1.00 98.50 103 ILE A CA 1
ATOM 860 C C . ILE A 1 103 ? 3.511 -0.764 5.078 1.00 98.50 103 ILE A C 1
ATOM 862 O O . ILE A 1 103 ? 4.096 -0.606 4.011 1.00 98.50 103 ILE A O 1
ATOM 866 N N . GLU A 1 104 ? 4.141 -1.082 6.210 1.00 98.25 104 GLU A N 1
ATOM 867 C CA . GLU A 1 104 ? 5.600 -1.203 6.339 1.00 98.25 104 GLU A CA 1
ATOM 868 C C . GLU A 1 104 ? 6.166 -2.230 5.352 1.00 98.25 104 GLU A C 1
ATOM 870 O O . GLU A 1 104 ? 7.106 -1.942 4.613 1.00 98.25 104 GLU A O 1
ATOM 875 N N . SER A 1 105 ? 5.549 -3.415 5.260 1.00 98.31 105 SER A N 1
ATOM 876 C CA . SER A 1 105 ? 5.937 -4.434 4.279 1.00 98.31 105 SER A CA 1
ATOM 877 C C . SER A 1 105 ? 5.894 -3.872 2.859 1.00 98.31 105 SER A C 1
ATOM 879 O O . SER A 1 105 ? 6.870 -3.984 2.117 1.00 98.31 105 SER A O 1
ATOM 881 N N . ARG A 1 106 ? 4.791 -3.214 2.483 1.00 98.25 106 ARG A N 1
ATOM 882 C CA . ARG A 1 106 ? 4.631 -2.650 1.140 1.00 98.25 106 ARG A CA 1
ATOM 883 C C . ARG A 1 106 ? 5.630 -1.528 0.857 1.00 98.25 106 ARG A C 1
ATOM 885 O O . ARG A 1 106 ? 6.146 -1.452 -0.255 1.00 98.25 106 ARG A O 1
ATOM 892 N N . GLU A 1 107 ? 5.924 -0.680 1.837 1.00 98.25 107 GLU A N 1
ATOM 893 C CA . GLU A 1 107 ? 6.930 0.380 1.716 1.00 98.25 107 GLU A CA 1
ATOM 894 C C . GLU A 1 107 ? 8.332 -0.190 1.492 1.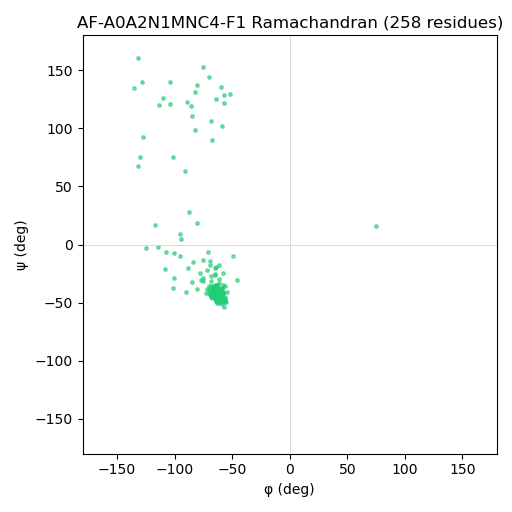00 98.25 107 GLU A C 1
ATOM 896 O O . GLU A 1 107 ? 9.064 0.312 0.633 1.00 98.25 107 GLU A O 1
ATOM 901 N N . THR A 1 108 ? 8.699 -1.269 2.190 1.00 98.06 108 THR A N 1
ATOM 902 C CA . THR A 1 108 ? 10.003 -1.917 1.981 1.00 98.06 108 THR A CA 1
ATOM 903 C C . THR A 1 108 ? 10.130 -2.527 0.584 1.00 98.06 108 THR A C 1
ATOM 905 O O . THR A 1 108 ? 11.166 -2.362 -0.063 1.00 98.06 108 THR A O 1
ATOM 908 N N . ASP A 1 109 ? 9.072 -3.164 0.076 1.00 98.25 109 ASP A N 1
ATOM 909 C CA . ASP A 1 109 ? 9.056 -3.741 -1.272 1.00 98.25 109 ASP A CA 1
ATOM 910 C C . ASP A 1 109 ? 9.107 -2.657 -2.356 1.00 98.25 109 ASP A C 1
ATOM 912 O O . ASP A 1 109 ? 9.871 -2.759 -3.321 1.00 98.25 109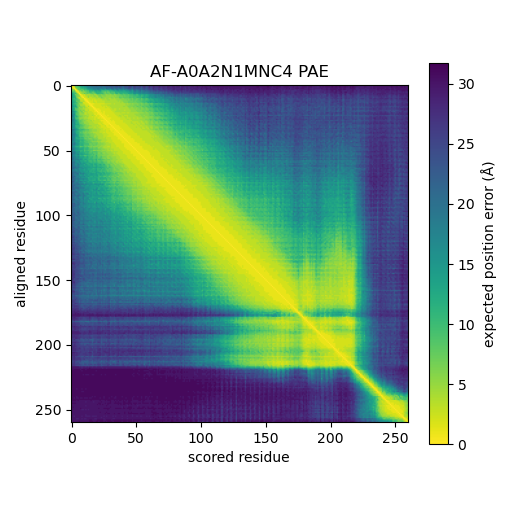 ASP A O 1
ATOM 916 N N . MET A 1 110 ? 8.342 -1.575 -2.178 1.00 98.38 110 MET A N 1
ATOM 917 C CA . MET A 1 110 ? 8.382 -0.421 -3.076 1.00 98.38 110 MET A CA 1
ATOM 918 C C . MET A 1 110 ? 9.766 0.230 -3.094 1.00 98.38 110 MET A C 1
ATOM 920 O O . MET A 1 110 ? 10.277 0.532 -4.172 1.00 98.38 110 MET A O 1
ATOM 924 N N . SER A 1 111 ? 10.395 0.395 -1.929 1.00 98.50 111 SER A N 1
ATOM 925 C CA . SER A 1 111 ? 11.730 0.991 -1.813 1.00 98.50 111 SER A CA 1
ATOM 926 C C . SER A 1 111 ? 12.784 0.167 -2.555 1.00 98.50 111 SER A C 1
ATOM 928 O O . SER A 1 111 ? 13.557 0.724 -3.333 1.00 98.50 111 SER A O 1
ATOM 930 N N . LYS A 1 112 ? 12.760 -1.167 -2.414 1.00 98.12 112 LYS A N 1
ATOM 931 C CA . LYS A 1 112 ? 13.646 -2.067 -3.174 1.00 98.12 112 LYS A CA 1
ATOM 932 C C . LYS A 1 112 ? 13.427 -1.952 -4.684 1.00 98.12 112 LYS A C 1
ATOM 934 O O . LYS A 1 112 ? 14.387 -1.871 -5.446 1.00 98.12 112 LYS A O 1
ATOM 939 N N . SER A 1 113 ? 12.168 -1.906 -5.128 1.00 98.44 113 SER A N 1
ATOM 940 C CA . SER A 1 113 ? 11.845 -1.761 -6.554 1.00 98.44 113 SER A CA 1
ATOM 941 C C . SER A 1 113 ? 12.326 -0.427 -7.135 1.00 98.44 113 SER A C 1
ATOM 943 O O . SER A 1 113 ? 12.782 -0.382 -8.280 1.00 98.44 113 SER A O 1
ATOM 945 N N . ILE A 1 114 ? 12.234 0.658 -6.359 1.00 98.50 114 ILE A N 1
ATOM 946 C CA . ILE A 1 114 ? 12.765 1.971 -6.744 1.00 98.50 114 ILE A CA 1
ATOM 947 C C . ILE A 1 114 ? 14.287 1.897 -6.880 1.00 98.50 114 ILE A C 1
ATOM 949 O O . ILE A 1 114 ? 14.809 2.260 -7.932 1.00 98.50 114 ILE A O 1
ATOM 953 N N . GLU A 1 115 ? 14.985 1.334 -5.892 1.00 98.38 115 GLU A N 1
ATOM 954 C CA . GLU A 1 115 ? 16.446 1.203 -5.920 1.00 98.38 115 GLU A CA 1
ATOM 955 C C . GLU A 1 115 ? 16.937 0.409 -7.148 1.00 98.38 115 GLU A C 1
ATOM 957 O O . GLU A 1 115 ? 17.900 0.793 -7.817 1.00 98.38 115 GLU A O 1
ATOM 962 N N . GLU A 1 116 ? 16.256 -0.684 -7.505 1.00 98.19 116 GLU A N 1
ATOM 963 C CA . GLU A 1 116 ? 16.570 -1.450 -8.716 1.00 98.19 116 GLU A CA 1
ATOM 964 C C . GLU A 1 116 ? 16.351 -0.650 -10.005 1.00 98.19 116 GLU A C 1
ATOM 966 O O . GLU A 1 116 ? 17.149 -0.746 -10.946 1.00 98.19 116 GLU A O 1
ATOM 971 N N . LYS A 1 117 ? 15.268 0.132 -10.080 1.00 98.31 117 LYS A N 1
ATOM 972 C CA . LYS A 1 117 ? 14.994 0.991 -11.239 1.00 98.31 117 LYS A CA 1
ATOM 973 C C . LYS A 1 117 ? 16.032 2.099 -11.359 1.00 98.31 117 LYS A C 1
ATOM 975 O O . LYS A 1 117 ? 16.508 2.339 -12.468 1.00 98.31 117 LYS A O 1
ATOM 980 N N . ASP A 1 118 ? 16.442 2.701 -10.250 1.00 98.50 118 ASP A N 1
ATOM 981 C CA . ASP A 1 118 ? 17.476 3.734 -10.236 1.00 98.50 118 ASP A CA 1
ATOM 982 C C . ASP A 1 118 ? 18.824 3.192 -10.719 1.00 98.50 118 ASP A C 1
ATOM 984 O O . ASP A 1 118 ? 19.472 3.822 -11.560 1.00 98.50 118 ASP A O 1
ATOM 988 N N . LYS A 1 119 ? 19.203 1.974 -10.307 1.00 98.19 119 LYS A N 1
ATOM 989 C CA . LYS A 1 119 ? 20.397 1.283 -10.833 1.00 98.19 119 LYS A CA 1
ATOM 990 C C . LYS A 1 119 ? 20.319 1.077 -12.349 1.00 98.19 119 LYS A C 1
ATOM 992 O O . LYS A 1 119 ? 21.278 1.372 -13.062 1.00 98.19 119 LYS A O 1
ATOM 997 N N . LYS A 1 120 ? 19.171 0.626 -12.872 1.00 98.25 120 LYS A N 1
ATOM 998 C CA . LYS A 1 120 ? 18.962 0.447 -14.326 1.00 98.25 120 LYS A CA 1
ATOM 999 C C . LYS A 1 120 ? 19.020 1.771 -15.089 1.00 98.25 120 LYS A C 1
ATOM 1001 O O . LYS A 1 120 ? 19.577 1.822 -16.188 1.00 98.25 120 LYS A O 1
ATOM 1006 N N . ILE A 1 121 ? 18.471 2.841 -14.516 1.00 98.44 121 ILE A N 1
ATOM 1007 C CA . ILE A 1 121 ? 18.524 4.187 -15.095 1.00 98.44 121 ILE A CA 1
ATOM 1008 C C . ILE A 1 121 ? 19.968 4.695 -15.129 1.00 98.44 121 ILE A C 1
ATOM 1010 O O . ILE A 1 121 ? 20.393 5.219 -16.158 1.00 98.44 121 ILE A O 1
ATOM 1014 N N . ALA A 1 122 ? 20.728 4.524 -14.045 1.00 98.25 122 ALA A N 1
ATOM 1015 C CA . ALA A 1 122 ? 22.133 4.921 -13.980 1.00 98.25 122 ALA A CA 1
ATOM 1016 C C . ALA A 1 122 ? 22.971 4.200 -15.048 1.00 98.25 122 ALA A C 1
ATOM 1018 O O . ALA A 1 122 ? 23.644 4.857 -15.841 1.00 98.25 122 ALA A O 1
ATOM 1019 N N . PHE A 1 123 ? 22.830 2.876 -15.151 1.00 97.88 123 PHE A N 1
ATOM 1020 C CA . PHE A 1 123 ? 23.504 2.076 -16.177 1.00 97.88 123 PHE A CA 1
ATOM 1021 C C . PHE A 1 123 ? 23.130 2.512 -17.604 1.00 97.88 123 PHE A C 1
ATOM 1023 O O . PHE A 1 123 ? 23.988 2.688 -18.466 1.00 97.88 123 PHE A O 1
ATOM 1030 N N . SER A 1 124 ? 21.842 2.763 -17.855 1.00 98.19 124 SER A N 1
ATOM 1031 C CA . SER A 1 124 ? 21.378 3.229 -19.169 1.00 98.19 124 SER A CA 1
ATOM 1032 C C . SER A 1 124 ? 21.946 4.607 -19.527 1.00 98.19 124 SER A C 1
ATOM 1034 O O . SER A 1 124 ? 22.296 4.849 -20.682 1.00 98.19 124 SER A O 1
ATOM 1036 N N . LYS A 1 125 ? 22.073 5.518 -18.551 1.00 98.38 125 LYS A N 1
ATOM 1037 C CA . LYS A 1 125 ? 22.692 6.838 -18.758 1.00 98.38 125 LYS A CA 1
ATOM 1038 C C . LYS A 1 125 ? 24.165 6.719 -19.148 1.00 98.38 125 LYS A C 1
ATOM 1040 O O . LYS A 1 125 ? 24.594 7.431 -20.054 1.00 98.38 125 LYS A O 1
ATOM 1045 N N . GLU A 1 126 ? 24.906 5.821 -18.506 1.00 97.94 126 GLU A N 1
ATOM 1046 C CA . GLU A 1 126 ? 26.314 5.561 -18.822 1.00 97.94 126 GLU A CA 1
ATOM 1047 C C . GLU A 1 126 ? 26.480 5.015 -20.248 1.00 97.94 126 GLU A C 1
ATOM 1049 O O . GLU A 1 126 ? 27.252 5.568 -21.035 1.00 97.94 126 GLU A O 1
ATOM 1054 N N . LEU A 1 127 ? 25.669 4.024 -20.638 1.00 97.88 127 LEU A N 1
ATOM 1055 C CA . LEU A 1 127 ? 25.660 3.494 -22.007 1.00 97.88 127 LEU A CA 1
ATOM 1056 C C . LEU A 1 127 ? 25.340 4.566 -23.055 1.00 97.88 127 LEU A C 1
ATOM 1058 O O . LEU A 1 127 ? 25.991 4.631 -24.101 1.00 97.88 127 LEU A O 1
ATOM 1062 N N . ILE A 1 128 ? 24.358 5.432 -22.785 1.00 98.25 128 ILE A N 1
ATOM 1063 C CA . ILE A 1 128 ? 24.014 6.545 -23.680 1.00 98.25 128 ILE A CA 1
ATOM 1064 C C . ILE A 1 128 ? 25.191 7.516 -23.804 1.00 98.25 128 ILE A C 1
ATOM 1066 O O . ILE A 1 128 ? 25.478 7.991 -24.904 1.00 98.25 128 ILE A O 1
ATOM 1070 N N . GLN A 1 129 ? 25.879 7.823 -22.704 1.00 98.25 129 GLN A N 1
ATOM 1071 C CA . GLN A 1 129 ? 27.034 8.714 -22.727 1.00 98.25 129 GLN A CA 1
ATOM 1072 C C . GLN A 1 129 ? 28.180 8.128 -23.558 1.00 98.25 129 GLN A C 1
ATOM 1074 O O . GLN A 1 129 ? 28.768 8.846 -24.367 1.00 98.25 129 GLN A O 1
ATOM 1079 N N . GLU A 1 130 ? 28.470 6.839 -23.406 1.00 97.44 130 GLU A N 1
ATOM 1080 C CA . GLU A 1 130 ? 29.527 6.175 -24.171 1.00 97.44 130 GLU A CA 1
ATOM 1081 C C . GLU A 1 130 ? 29.177 6.071 -25.663 1.00 97.44 130 GLU A C 1
ATOM 1083 O O . GLU A 1 130 ? 29.985 6.394 -26.537 1.00 97.44 130 GLU A O 1
ATOM 1088 N N . THR A 1 131 ? 27.917 5.757 -25.970 1.00 98.00 131 THR A N 1
ATOM 1089 C CA . THR A 1 131 ? 27.406 5.746 -27.350 1.00 98.00 131 THR A CA 1
ATOM 1090 C C . THR A 1 131 ? 27.500 7.133 -27.998 1.00 98.00 131 THR A C 1
ATOM 1092 O O . THR A 1 131 ? 27.849 7.261 -29.167 1.00 98.00 131 THR A O 1
ATOM 1095 N N . ARG A 1 132 ? 27.249 8.211 -27.245 1.00 97.88 132 ARG A N 1
ATOM 1096 C CA . ARG A 1 132 ? 27.410 9.582 -27.758 1.00 97.88 132 ARG A CA 1
ATOM 1097 C C . ARG A 1 132 ? 28.864 9.916 -28.081 1.00 97.88 132 ARG A C 1
ATOM 1099 O O . ARG A 1 132 ? 29.120 10.517 -29.118 1.00 97.88 132 ARG A O 1
ATOM 1106 N N . LYS A 1 133 ? 29.819 9.520 -27.232 1.00 97.31 133 LYS A N 1
ATOM 1107 C CA . LYS A 1 133 ? 31.251 9.753 -27.497 1.00 97.31 133 LYS A CA 1
ATOM 1108 C C . LYS A 1 133 ? 31.713 9.027 -28.758 1.00 97.31 133 LYS A C 1
ATOM 1110 O O . LYS A 1 133 ? 32.395 9.622 -29.592 1.00 97.31 133 LYS A O 1
ATOM 1115 N N . THR A 1 134 ? 31.333 7.757 -28.895 1.00 97.50 134 THR A N 1
ATOM 1116 C CA . THR A 1 134 ? 31.679 6.944 -30.069 1.00 97.50 134 THR A CA 1
ATOM 1117 C C . THR A 1 134 ? 31.057 7.515 -31.341 1.00 97.50 134 THR A C 1
ATOM 1119 O O . THR A 1 134 ? 31.765 7.656 -32.338 1.00 97.50 134 THR A O 1
ATOM 1122 N N . LEU A 1 135 ? 29.797 7.960 -31.286 1.00 98.19 135 LEU A N 1
ATOM 1123 C CA . LEU A 1 135 ? 29.134 8.652 -32.393 1.00 98.19 135 LEU A CA 1
ATOM 1124 C C . LEU A 1 135 ? 29.884 9.926 -32.810 1.00 98.19 135 LEU A C 1
ATOM 1126 O O . LEU A 1 135 ? 30.240 10.059 -33.975 1.00 98.19 135 LEU A O 1
ATOM 1130 N N . THR A 1 136 ? 30.218 10.817 -31.871 1.00 97.69 136 THR A N 1
ATOM 1131 C CA . THR A 1 136 ? 30.969 12.048 -32.182 1.00 97.69 136 THR A CA 1
ATOM 1132 C C . THR A 1 136 ? 32.354 11.759 -32.770 1.00 97.69 136 THR A C 1
ATOM 1134 O O . THR A 1 136 ? 32.854 12.516 -33.603 1.00 97.69 136 THR A O 1
ATOM 1137 N N . SER A 1 137 ? 33.002 10.667 -32.358 1.00 97.69 137 SER A N 1
ATOM 1138 C CA . SER A 1 137 ? 34.262 10.234 -32.970 1.00 97.69 137 SER A CA 1
ATOM 1139 C C . SER A 1 137 ? 34.066 9.747 -34.409 1.00 97.69 137 SER A C 1
ATOM 1141 O O . SER A 1 137 ? 34.856 10.099 -35.287 1.00 97.69 137 SER A O 1
ATOM 1143 N N . ALA A 1 138 ? 33.016 8.963 -34.665 1.00 97.81 138 ALA A N 1
ATOM 1144 C CA . ALA A 1 138 ? 32.677 8.488 -36.003 1.00 97.81 138 ALA A CA 1
ATOM 1145 C C . ALA A 1 138 ? 32.320 9.650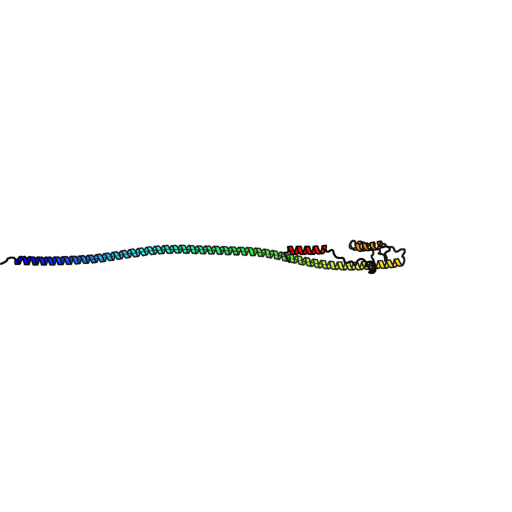 -36.945 1.00 97.81 138 ALA A C 1
ATOM 1147 O O . ALA A 1 138 ? 32.845 9.709 -38.054 1.00 97.81 138 ALA A O 1
ATOM 1148 N N . GLU A 1 139 ? 31.526 10.621 -36.482 1.00 97.94 139 GLU A N 1
ATOM 1149 C CA . GLU A 1 139 ? 31.188 11.843 -37.228 1.00 97.94 139 GLU A CA 1
ATOM 1150 C C . GLU A 1 139 ? 32.444 12.614 -37.660 1.00 97.94 139 GLU A C 1
ATOM 1152 O O . GLU A 1 139 ? 32.575 12.994 -38.823 1.00 97.94 139 GLU A O 1
ATOM 1157 N N . LYS A 1 140 ? 33.423 12.785 -36.758 1.00 97.38 140 LYS A N 1
ATOM 1158 C CA . LYS A 1 140 ? 34.706 13.426 -37.098 1.00 97.38 140 LYS A CA 1
ATOM 1159 C C . LYS A 1 140 ? 35.486 12.645 -38.154 1.00 97.38 140 LYS A C 1
ATOM 1161 O O . LYS A 1 140 ? 36.071 13.256 -39.044 1.00 97.38 140 LYS A O 1
ATOM 1166 N N . SER A 1 141 ? 35.512 11.315 -38.058 1.00 97.56 141 SER A N 1
ATOM 1167 C CA . SER A 1 141 ? 36.210 10.474 -39.037 1.00 97.56 141 SER A CA 1
ATOM 1168 C C . SER A 1 141 ? 35.547 10.536 -40.412 1.00 97.56 141 SER A C 1
ATOM 1170 O O . SER A 1 141 ? 36.255 10.609 -41.413 1.00 97.56 141 SER A O 1
ATOM 1172 N N . ILE A 1 142 ? 34.211 10.537 -40.470 1.00 98.00 142 ILE A N 1
ATOM 1173 C CA . ILE A 1 142 ? 33.460 10.690 -41.722 1.00 98.00 142 ILE A CA 1
ATOM 1174 C C . ILE A 1 142 ? 33.789 12.042 -42.357 1.00 98.00 142 ILE A C 1
ATOM 1176 O O . ILE A 1 142 ? 34.195 12.073 -43.514 1.00 98.00 142 ILE A O 1
ATOM 1180 N N . ALA A 1 143 ? 33.749 13.131 -41.585 1.00 97.50 143 ALA A N 1
ATOM 1181 C CA . ALA A 1 143 ? 34.073 14.465 -42.091 1.00 97.50 143 ALA A CA 1
ATOM 1182 C C . ALA A 1 143 ? 35.503 14.561 -42.669 1.00 97.50 143 ALA A C 1
ATOM 1184 O O . ALA A 1 143 ? 35.732 15.226 -43.682 1.00 97.50 143 ALA A O 1
ATOM 1185 N N . MET A 1 144 ? 36.484 13.879 -42.061 1.00 96.88 144 MET A N 1
ATOM 1186 C CA . MET A 1 144 ? 37.846 13.806 -42.610 1.00 96.88 144 MET A CA 1
ATOM 1187 C C . MET A 1 144 ? 37.897 13.031 -43.931 1.00 96.88 144 MET A C 1
ATOM 1189 O O . MET A 1 144 ? 38.573 13.468 -44.863 1.00 96.88 144 MET A O 1
ATOM 1193 N N . LEU A 1 145 ? 37.192 11.900 -44.016 1.00 97.19 145 LEU A N 1
ATOM 1194 C CA . LEU A 1 145 ? 37.130 11.086 -45.231 1.00 97.19 145 LEU A CA 1
ATOM 1195 C C . LEU A 1 145 ? 36.418 11.822 -46.368 1.00 97.19 145 LEU A C 1
ATOM 1197 O O . LEU A 1 145 ? 36.905 11.800 -47.493 1.00 97.19 145 LEU A O 1
ATOM 1201 N N . GLU A 1 146 ? 35.327 12.530 -46.083 1.00 96.88 146 GLU A N 1
ATOM 1202 C CA . GLU A 1 146 ? 34.630 13.377 -47.056 1.00 96.88 146 GLU A CA 1
ATOM 1203 C C . GLU A 1 146 ? 35.554 14.473 -47.602 1.00 96.88 146 GLU A C 1
ATOM 1205 O O . GLU A 1 146 ? 35.640 14.663 -48.815 1.00 96.88 146 GLU A O 1
ATOM 1210 N N . ASN A 1 147 ? 36.326 15.140 -46.732 1.00 96.50 147 ASN A N 1
ATOM 1211 C CA . ASN A 1 147 ? 37.308 16.136 -47.164 1.00 96.50 147 ASN A CA 1
ATOM 1212 C C . ASN A 1 147 ? 38.413 15.528 -48.044 1.00 96.50 147 ASN A C 1
ATOM 1214 O O . ASN A 1 147 ? 38.790 16.112 -49.061 1.00 96.50 147 ASN A O 1
ATOM 1218 N N . GLN A 1 148 ? 38.933 14.356 -47.673 1.00 96.62 148 GLN A N 1
ATOM 1219 C CA . GLN A 1 148 ? 39.924 13.647 -48.484 1.00 96.62 148 GLN A CA 1
ATOM 1220 C C . GLN A 1 148 ? 39.353 13.232 -49.841 1.00 96.62 148 GLN A C 1
ATOM 1222 O O . GLN A 1 148 ? 40.027 13.416 -50.855 1.00 96.62 148 GLN A O 1
ATOM 1227 N N . ASN A 1 149 ? 38.119 12.726 -49.871 1.00 94.62 149 ASN A N 1
ATOM 1228 C CA . ASN A 1 149 ? 37.453 12.323 -51.102 1.00 94.62 149 ASN A CA 1
ATOM 1229 C C . ASN A 1 149 ? 37.251 13.523 -52.037 1.00 94.62 149 ASN A C 1
ATOM 1231 O O . ASN A 1 149 ? 37.601 13.446 -53.210 1.00 94.62 149 ASN A O 1
ATOM 1235 N N . GLN A 1 150 ? 36.824 14.673 -51.503 1.00 94.75 150 GLN A N 1
ATOM 1236 C CA . GLN A 1 150 ? 36.708 15.908 -52.282 1.00 94.75 150 GLN A CA 1
ATOM 1237 C C . GLN A 1 150 ? 38.049 16.330 -52.900 1.00 94.75 150 GLN A C 1
ATOM 1239 O O . GLN A 1 150 ? 38.116 16.655 -54.082 1.00 94.75 150 GLN A O 1
ATOM 1244 N N . ARG A 1 151 ? 39.147 16.270 -52.133 1.00 96.06 151 ARG A N 1
ATOM 1245 C CA . ARG A 1 151 ? 40.487 16.589 -52.659 1.00 96.06 151 ARG A CA 1
ATOM 1246 C C . ARG A 1 151 ? 40.911 15.645 -53.783 1.00 96.06 151 ARG A C 1
ATOM 1248 O O . ARG A 1 151 ? 41.575 16.079 -54.722 1.00 96.06 151 ARG A O 1
ATOM 1255 N N . LEU A 1 152 ? 40.583 14.358 -53.675 1.00 93.12 152 LEU A N 1
ATOM 1256 C CA . LEU A 1 152 ? 40.867 13.385 -54.729 1.00 93.12 152 LEU A CA 1
ATOM 1257 C C . LEU A 1 152 ? 40.031 13.669 -55.978 1.00 93.12 152 LEU A C 1
ATOM 1259 O O . LEU A 1 152 ? 40.583 13.649 -57.076 1.00 93.12 152 LEU A O 1
ATOM 1263 N N . GLU A 1 153 ? 38.755 14.011 -55.817 1.00 90.00 153 GLU A N 1
ATOM 1264 C CA . GLU A 1 153 ? 37.880 14.405 -56.923 1.00 90.00 153 GLU A CA 1
ATOM 1265 C C . GLU A 1 153 ? 38.393 15.639 -57.676 1.00 90.00 153 GLU A C 1
ATOM 1267 O O . GLU A 1 153 ? 38.449 15.641 -58.912 1.00 90.00 153 GLU A O 1
ATOM 1272 N N . ASP A 1 154 ? 38.873 16.651 -56.950 1.00 92.25 154 ASP A N 1
ATOM 1273 C CA . ASP A 1 154 ? 39.483 17.842 -57.546 1.00 92.25 154 ASP A CA 1
ATOM 1274 C C . ASP A 1 154 ? 40.745 17.481 -58.356 1.00 92.25 154 ASP A C 1
ATOM 1276 O O . ASP A 1 154 ? 40.939 17.959 -59.479 1.00 92.25 154 ASP A O 1
ATOM 1280 N N . ILE A 1 155 ? 41.597 16.592 -57.823 1.00 93.19 155 ILE A N 1
ATOM 1281 C CA . ILE A 1 155 ? 42.811 16.114 -58.506 1.00 93.19 155 ILE A CA 1
ATOM 1282 C C . ILE A 1 155 ? 42.463 15.328 -59.772 1.00 93.19 155 ILE A C 1
ATOM 1284 O O . ILE A 1 155 ? 43.107 15.537 -60.805 1.00 93.19 155 ILE A O 1
ATOM 1288 N N . ILE A 1 156 ? 41.493 14.410 -59.704 1.00 88.88 156 ILE A N 1
ATOM 1289 C CA . ILE A 1 156 ? 41.078 13.617 -60.868 1.00 88.88 156 ILE A CA 1
ATOM 1290 C C . ILE A 1 156 ? 40.531 14.558 -61.938 1.00 88.88 156 ILE A C 1
ATOM 1292 O O . ILE A 1 156 ? 40.996 14.502 -63.075 1.00 88.88 156 ILE A O 1
ATOM 1296 N N . THR A 1 157 ? 39.654 15.490 -61.562 1.00 88.69 157 THR A N 1
ATOM 1297 C CA . THR A 1 157 ? 39.099 16.485 -62.487 1.00 88.69 157 THR A CA 1
ATOM 1298 C C . THR A 1 157 ? 40.209 17.294 -63.169 1.00 88.69 157 THR A C 1
ATOM 1300 O O . THR A 1 157 ? 40.223 17.420 -64.392 1.00 88.69 157 THR A O 1
ATOM 1303 N N . ALA A 1 158 ? 41.191 17.799 -62.416 1.00 92.50 158 ALA A N 1
ATOM 1304 C CA . ALA A 1 158 ? 42.310 18.555 -62.985 1.00 92.50 158 ALA A CA 1
ATOM 1305 C C . ALA A 1 158 ? 43.175 17.712 -63.945 1.00 92.50 158 ALA A C 1
ATOM 1307 O O . ALA A 1 158 ? 43.680 18.214 -64.955 1.00 92.50 158 ALA A O 1
ATOM 1308 N N . LYS A 1 159 ? 43.360 16.418 -63.649 1.00 91.56 159 LYS A N 1
ATOM 1309 C CA . LYS A 1 159 ? 44.074 15.484 -64.533 1.00 91.56 159 LYS A CA 1
ATOM 1310 C C . LYS A 1 159 ? 43.287 15.206 -65.812 1.00 91.56 159 LYS A C 1
ATOM 1312 O O . LYS A 1 159 ? 43.889 15.263 -66.883 1.00 91.56 159 LYS A O 1
ATOM 1317 N N . GLU A 1 160 ? 41.983 14.957 -65.710 1.00 89.69 160 GLU A N 1
ATOM 1318 C CA . GLU A 1 160 ? 41.085 14.778 -66.859 1.00 89.69 160 GLU A CA 1
ATOM 1319 C C . GLU A 1 160 ? 41.151 16.008 -67.784 1.00 89.69 160 GLU A C 1
ATOM 1321 O O . GLU A 1 160 ? 41.382 15.869 -68.986 1.00 89.69 160 GLU A O 1
ATOM 1326 N N . GLU A 1 161 ? 41.084 17.225 -67.232 1.00 90.31 161 GLU A N 1
ATOM 1327 C CA . GLU A 1 161 ? 41.208 18.470 -68.007 1.00 90.31 161 GLU A CA 1
ATOM 1328 C C . GLU A 1 161 ? 42.554 18.609 -68.724 1.00 90.31 161 GLU A C 1
ATOM 1330 O O . GLU A 1 161 ? 42.613 19.040 -69.883 1.00 90.31 161 GLU A O 1
ATOM 1335 N N . LYS A 1 162 ? 43.650 18.231 -68.058 1.00 94.06 162 LYS A N 1
ATOM 1336 C CA . LYS A 1 162 ? 44.987 18.269 -68.657 1.00 94.06 162 LYS A CA 1
ATOM 1337 C C . LYS A 1 162 ? 45.122 17.264 -69.801 1.00 94.06 162 LYS A C 1
ATOM 1339 O O . LYS A 1 162 ? 45.673 17.626 -70.840 1.00 94.06 162 LYS A O 1
ATOM 1344 N N . ILE A 1 163 ? 44.610 16.040 -69.631 1.00 91.12 163 ILE A N 1
ATOM 1345 C CA . ILE A 1 163 ? 44.575 15.016 -70.688 1.00 91.12 163 ILE A CA 1
ATOM 1346 C C . ILE A 1 163 ? 43.810 15.555 -71.895 1.00 91.12 163 ILE A C 1
ATOM 1348 O O . ILE A 1 163 ? 44.337 15.548 -73.003 1.00 91.12 163 ILE A O 1
ATOM 1352 N N . ILE A 1 164 ? 42.616 16.104 -71.671 1.00 89.88 164 ILE A N 1
ATOM 1353 C CA . ILE A 1 164 ? 41.782 16.681 -72.729 1.00 89.88 164 ILE A CA 1
ATOM 1354 C C . ILE A 1 164 ? 42.494 17.817 -73.463 1.00 89.88 164 ILE A C 1
ATOM 1356 O O . ILE A 1 164 ? 42.482 17.857 -74.689 1.00 89.88 164 ILE A O 1
ATOM 1360 N N . THR A 1 165 ? 43.124 18.736 -72.732 1.00 90.81 165 THR A N 1
ATOM 1361 C CA . THR A 1 165 ? 43.814 19.892 -73.326 1.00 90.81 165 THR A CA 1
ATOM 1362 C C . THR A 1 165 ? 44.981 19.450 -74.209 1.00 90.81 165 THR A C 1
ATOM 1364 O O . THR A 1 165 ? 45.158 19.957 -75.321 1.00 90.81 165 THR A O 1
ATOM 1367 N N . LEU A 1 166 ? 45.771 18.484 -73.733 1.00 90.75 166 LEU A N 1
ATOM 1368 C CA . LEU A 1 166 ? 46.876 17.911 -74.499 1.00 90.75 166 LEU A CA 1
ATOM 1369 C C . LEU A 1 166 ? 46.367 17.140 -75.719 1.00 90.75 166 LEU A C 1
ATOM 1371 O O . LEU A 1 166 ? 46.908 17.313 -76.809 1.00 90.75 166 LEU A O 1
ATOM 1375 N N . TYR A 1 167 ? 45.306 16.348 -75.555 1.00 89.19 167 TYR A N 1
ATOM 1376 C CA . TYR A 1 167 ? 44.680 15.598 -76.639 1.00 89.19 167 TYR A CA 1
ATOM 1377 C C . TYR A 1 167 ? 44.118 16.521 -77.727 1.00 89.19 167 TYR A C 1
ATOM 1379 O O . TYR A 1 167 ? 44.369 16.305 -78.911 1.00 89.19 167 TYR A O 1
ATOM 1387 N N . ASP A 1 168 ? 43.428 17.599 -77.348 1.00 86.81 168 ASP A N 1
ATOM 1388 C CA . ASP A 1 168 ? 42.926 18.610 -78.284 1.00 86.81 168 ASP A CA 1
ATOM 1389 C C . ASP A 1 168 ? 44.065 19.290 -79.050 1.00 86.81 168 ASP A C 1
ATOM 1391 O O . ASP A 1 168 ? 43.968 19.496 -80.261 1.00 86.81 168 ASP A O 1
ATOM 1395 N N . SER A 1 169 ? 45.154 19.616 -78.350 1.00 88.19 169 SER A N 1
ATOM 1396 C CA . SER A 1 169 ? 46.342 20.223 -78.957 1.00 88.19 169 SER A CA 1
ATOM 1397 C C . SER A 1 169 ? 47.002 19.268 -79.955 1.00 88.19 169 SER A C 1
ATOM 1399 O O . SER A 1 169 ? 47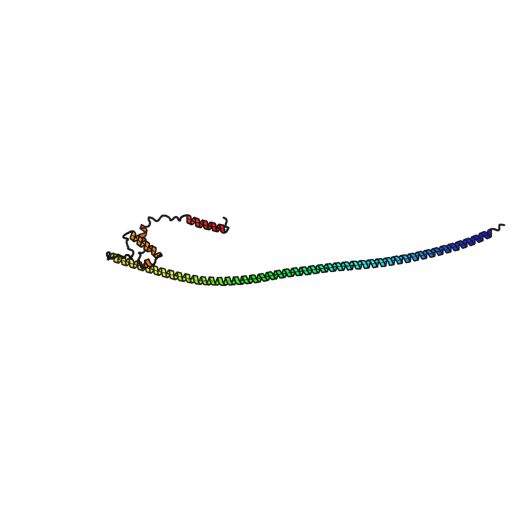.308 19.666 -81.075 1.00 88.19 169 SER A O 1
ATOM 1401 N N . PHE A 1 170 ? 47.159 17.993 -79.588 1.00 86.81 170 PHE A N 1
ATOM 1402 C CA . PHE A 1 170 ? 47.696 16.955 -80.469 1.00 86.81 170 PHE A CA 1
ATOM 1403 C C . PHE A 1 170 ? 46.817 16.746 -81.708 1.00 86.81 170 PHE A C 1
ATOM 1405 O O . PHE A 1 170 ? 47.316 16.770 -82.832 1.00 86.81 170 PHE A O 1
ATOM 1412 N N . THR A 1 171 ? 45.500 16.640 -81.511 1.00 84.19 171 THR A N 1
ATOM 1413 C CA . THR A 1 171 ? 44.505 16.509 -82.588 1.00 84.19 171 THR A CA 1
ATOM 1414 C C . THR A 1 171 ? 44.566 17.685 -83.562 1.00 84.19 171 THR A C 1
ATOM 1416 O O . THR A 1 171 ? 44.381 17.505 -84.762 1.00 84.19 171 THR A O 1
ATOM 1419 N N . SER A 1 172 ? 44.854 18.894 -83.069 1.00 83.12 172 SER A N 1
ATOM 1420 C CA . SER A 1 172 ? 45.021 20.076 -83.918 1.00 83.12 172 SER A CA 1
ATOM 1421 C C . SER A 1 172 ? 46.277 20.025 -84.794 1.00 83.12 172 SER A C 1
ATOM 1423 O O . SER A 1 172 ? 46.295 20.675 -85.836 1.00 83.12 172 SER A O 1
ATOM 1425 N N . ILE A 1 173 ? 47.325 19.312 -84.374 1.00 85.56 173 ILE A N 1
ATOM 1426 C CA . ILE A 1 173 ? 48.600 19.208 -85.101 1.00 85.56 173 ILE A CA 1
ATOM 1427 C C . ILE A 1 173 ? 48.569 18.018 -86.066 1.00 85.56 173 ILE A C 1
ATOM 1429 O O . ILE A 1 173 ? 49.027 18.136 -87.201 1.00 85.56 173 ILE A O 1
ATOM 1433 N N . VAL A 1 174 ? 48.006 16.882 -85.638 1.00 84.12 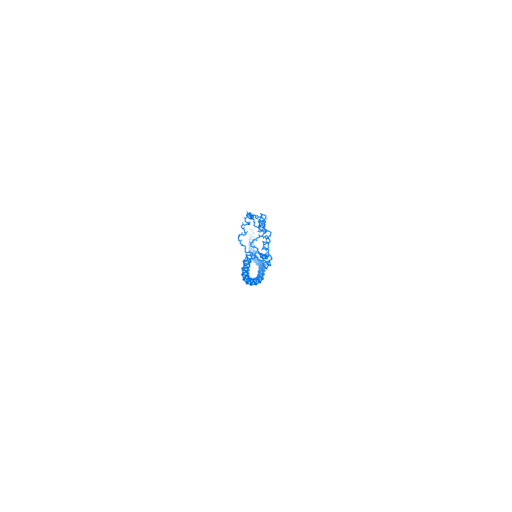174 VAL A N 1
ATOM 1434 C CA . VAL A 1 174 ? 47.952 15.639 -86.425 1.00 84.12 174 VAL A CA 1
ATOM 1435 C C . VAL A 1 174 ? 46.523 15.068 -86.445 1.00 84.12 174 VAL A C 1
ATOM 1437 O O . VAL A 1 174 ? 46.239 14.068 -85.781 1.00 84.12 174 VAL A O 1
ATOM 1440 N N . PRO A 1 175 ? 45.596 15.659 -87.228 1.00 76.62 175 PRO A N 1
ATOM 1441 C CA . PRO A 1 175 ? 44.189 15.242 -87.232 1.00 76.62 175 PRO A CA 1
ATOM 1442 C C . PRO A 1 175 ? 43.972 13.792 -87.681 1.00 76.62 175 PRO A C 1
ATOM 1444 O O . PRO A 1 175 ? 43.028 13.138 -87.252 1.00 76.62 175 PRO A O 1
ATOM 1447 N N . THR A 1 176 ? 44.850 13.273 -88.543 1.00 70.06 176 THR A N 1
ATOM 1448 C CA . THR A 1 176 ? 44.727 11.938 -89.146 1.00 70.06 176 THR A CA 1
ATOM 1449 C C . THR A 1 176 ? 45.063 10.789 -88.193 1.00 70.06 176 THR A C 1
ATOM 1451 O O . THR A 1 176 ? 44.743 9.646 -88.508 1.00 70.06 176 THR A O 1
ATOM 1454 N N . GLN A 1 177 ? 45.682 11.068 -87.038 1.00 67.25 177 GLN A N 1
ATOM 1455 C CA . GLN A 1 177 ? 46.084 10.057 -86.046 1.00 67.25 177 GLN A CA 1
ATOM 1456 C C . GLN A 1 177 ? 45.330 10.167 -84.711 1.00 67.25 177 GLN A C 1
ATOM 1458 O O . GLN A 1 177 ? 45.532 9.345 -83.821 1.00 67.25 177 GLN A O 1
ATOM 1463 N N . ALA A 1 178 ? 44.451 11.156 -84.555 1.00 63.41 178 ALA A N 1
ATOM 1464 C CA . ALA A 1 178 ? 43.793 11.456 -83.289 1.00 63.41 178 ALA A CA 1
ATOM 1465 C C . ALA A 1 178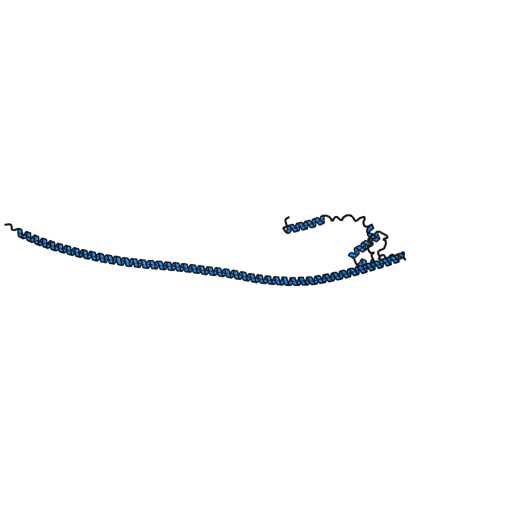 ? 42.350 10.920 -83.239 1.00 63.41 178 ALA A C 1
ATOM 1467 O O . ALA A 1 178 ? 41.384 11.674 -83.365 1.00 63.41 178 ALA A O 1
ATOM 1468 N N . ASN A 1 179 ? 42.205 9.603 -83.062 1.00 70.75 179 ASN A N 1
ATOM 1469 C CA . ASN A 1 179 ? 40.909 8.958 -82.824 1.00 70.75 179 ASN A CA 1
ATOM 1470 C C . ASN A 1 179 ? 40.983 7.984 -81.636 1.00 70.75 179 ASN A C 1
ATOM 1472 O O . ASN A 1 179 ? 40.907 6.767 -81.803 1.00 70.75 179 ASN A O 1
ATOM 1476 N N . ASP A 1 180 ? 41.179 8.522 -80.433 1.00 82.81 180 ASP A N 1
ATOM 1477 C CA . ASP A 1 180 ? 41.084 7.752 -79.195 1.00 82.81 180 ASP A CA 1
ATOM 1478 C C . ASP A 1 180 ? 39.625 7.683 -78.721 1.00 82.81 180 ASP A C 1
ATOM 1480 O O . ASP A 1 180 ? 39.039 8.671 -78.280 1.00 82.81 180 ASP A O 1
ATOM 1484 N N . SER A 1 181 ? 39.036 6.487 -78.794 1.00 84.56 181 SER A N 1
ATOM 1485 C CA . SER A 1 181 ? 37.650 6.233 -78.377 1.00 84.56 181 SER A CA 1
ATOM 1486 C C . SER A 1 181 ? 37.414 6.282 -76.859 1.00 84.56 181 SER A C 1
ATOM 1488 O O . SER A 1 181 ? 36.266 6.180 -76.425 1.00 84.56 181 SER A O 1
ATOM 1490 N N . THR A 1 182 ? 38.475 6.417 -76.056 1.00 89.50 182 THR A N 1
ATOM 1491 C CA . THR A 1 182 ? 38.412 6.499 -74.588 1.00 89.50 182 THR A CA 1
ATOM 1492 C C . THR A 1 182 ? 38.405 7.935 -74.060 1.00 89.50 182 THR A C 1
ATOM 1494 O O . THR A 1 182 ? 38.114 8.155 -72.883 1.00 89.50 182 THR A O 1
ATOM 1497 N N . ILE A 1 183 ? 38.647 8.929 -74.921 1.00 88.06 183 ILE A N 1
ATOM 1498 C CA . ILE A 1 183 ? 38.609 10.354 -74.575 1.00 88.06 183 ILE A CA 1
ATOM 1499 C C . ILE A 1 183 ? 37.390 10.988 -75.245 1.00 88.06 183 ILE A C 1
ATOM 1501 O O . ILE A 1 183 ? 37.215 10.895 -76.460 1.00 88.06 183 ILE A O 1
ATOM 1505 N N . GLU A 1 184 ? 36.542 11.662 -74.466 1.00 87.50 184 GLU A N 1
ATOM 1506 C CA . GLU A 1 184 ? 35.347 12.314 -75.002 1.00 87.50 184 GLU A CA 1
ATOM 1507 C C . GLU A 1 184 ? 35.744 13.328 -76.098 1.00 87.50 184 GLU A C 1
ATOM 1509 O O . GLU A 1 184 ? 36.625 14.172 -75.878 1.00 87.50 184 GLU A O 1
ATOM 1514 N N . PRO A 1 185 ? 35.137 13.286 -77.297 1.00 83.94 185 PRO A N 1
ATOM 1515 C CA . PRO A 1 185 ? 35.525 14.155 -78.402 1.00 83.94 185 PRO A CA 1
ATOM 1516 C C . PRO A 1 185 ? 35.034 15.596 -78.201 1.00 83.94 185 PRO A C 1
ATOM 1518 O O . PRO A 1 185 ? 34.019 15.855 -77.558 1.00 83.94 185 PRO A O 1
ATOM 1521 N N . LYS A 1 186 ? 35.741 16.570 -78.791 1.00 83.44 186 LYS A N 1
ATOM 1522 C CA . LYS A 1 186 ? 35.362 17.996 -78.719 1.00 83.44 186 LYS A CA 1
ATOM 1523 C C . LYS A 1 186 ? 34.072 18.306 -79.487 1.00 83.44 186 LYS A C 1
ATOM 1525 O O . LYS A 1 186 ? 33.336 19.223 -79.124 1.00 83.44 186 LYS A O 1
ATOM 1530 N N . LYS A 1 187 ? 33.819 17.565 -80.568 1.00 81.50 187 LYS A N 1
ATOM 1531 C CA . LYS A 1 187 ? 32.592 17.614 -81.368 1.00 81.50 187 LYS A CA 1
ATOM 1532 C C . LYS A 1 187 ? 32.147 16.188 -81.655 1.00 81.50 187 LYS A C 1
ATOM 1534 O O . LYS A 1 187 ? 32.965 15.358 -82.041 1.00 81.50 187 LYS A O 1
ATOM 1539 N N . TYR A 1 188 ? 30.859 15.934 -81.489 1.00 82.50 188 TYR A N 1
ATOM 1540 C CA . TYR A 1 188 ? 30.259 14.654 -81.837 1.00 82.50 188 TYR A CA 1
ATOM 1541 C C . TYR A 1 188 ? 29.998 14.592 -83.341 1.00 82.50 188 TYR A C 1
ATOM 1543 O O . TYR A 1 188 ? 29.535 15.571 -83.927 1.00 82.50 188 TYR A O 1
ATOM 1551 N N . ILE A 1 189 ? 30.307 13.450 -83.952 1.00 80.56 189 ILE A N 1
ATOM 1552 C CA . ILE A 1 189 ? 30.069 13.205 -85.380 1.00 80.56 189 ILE A CA 1
ATOM 1553 C C . ILE A 1 189 ? 28.599 12.830 -85.599 1.00 80.56 189 ILE A C 1
ATOM 1555 O O . ILE A 1 189 ? 27.983 13.281 -86.563 1.00 80.56 189 ILE A O 1
ATOM 1559 N N . THR A 1 190 ? 28.019 12.051 -84.680 1.00 84.81 190 THR A N 1
ATOM 1560 C CA . THR A 1 190 ? 26.623 11.604 -84.736 1.00 84.81 190 THR A CA 1
ATOM 1561 C C . THR A 1 190 ? 25.891 11.825 -83.410 1.00 84.81 190 THR A C 1
ATOM 1563 O O . THR A 1 190 ? 26.505 11.956 -82.349 1.00 84.81 190 THR A O 1
ATOM 1566 N N . THR A 1 191 ? 24.555 11.835 -83.457 1.00 84.62 191 THR A N 1
ATOM 1567 C CA . THR A 1 191 ? 23.708 11.866 -82.251 1.00 84.62 191 THR A CA 1
ATOM 1568 C C . THR A 1 191 ? 23.911 10.617 -81.391 1.00 84.62 191 THR A C 1
ATOM 1570 O O . THR A 1 191 ? 23.998 10.728 -80.173 1.00 84.62 191 THR A O 1
ATOM 1573 N N . ASN A 1 192 ? 24.095 9.449 -82.018 1.00 86.88 192 ASN A N 1
ATOM 1574 C CA . ASN A 1 192 ? 24.339 8.189 -81.312 1.00 86.88 192 ASN A CA 1
ATOM 1575 C C . ASN A 1 192 ? 25.631 8.231 -80.479 1.00 86.88 192 ASN A C 1
ATOM 1577 O O . ASN A 1 192 ? 25.656 7.719 -79.360 1.00 86.88 192 ASN A O 1
ATOM 1581 N N . ASP A 1 193 ? 26.693 8.868 -80.988 1.00 82.69 193 ASP A N 1
ATOM 1582 C CA . ASP A 1 193 ? 27.944 9.028 -80.236 1.00 82.69 193 ASP A CA 1
ATOM 1583 C C . ASP A 1 193 ? 27.745 9.911 -79.004 1.00 82.69 193 ASP A C 1
ATOM 1585 O O . ASP A 1 193 ? 28.230 9.587 -77.920 1.00 82.69 193 ASP A O 1
ATOM 1589 N N . ARG A 1 194 ? 26.996 11.010 -79.150 1.00 85.31 194 ARG A N 1
ATOM 1590 C CA . ARG A 1 194 ? 26.661 11.902 -78.035 1.00 85.31 194 ARG A CA 1
ATOM 1591 C C . ARG A 1 194 ? 25.898 11.158 -76.937 1.00 85.31 194 ARG A C 1
ATOM 1593 O O . ARG A 1 194 ? 26.258 11.272 -75.766 1.00 85.31 194 ARG A O 1
ATOM 1600 N N . ASP A 1 195 ? 24.884 10.383 -77.311 1.00 88.81 195 ASP A N 1
ATOM 1601 C CA . ASP A 1 195 ? 24.050 9.642 -76.358 1.00 88.81 195 ASP A CA 1
ATOM 1602 C C . ASP A 1 195 ? 24.848 8.546 -75.640 1.00 88.81 195 ASP A C 1
ATOM 1604 O O . ASP A 1 195 ? 24.689 8.348 -74.434 1.00 88.81 195 ASP A O 1
ATOM 1608 N N . ARG A 1 196 ? 25.779 7.883 -76.339 1.00 88.06 196 ARG A N 1
ATOM 1609 C CA . ARG A 1 196 ? 26.701 6.916 -75.726 1.00 88.06 196 ARG A CA 1
ATOM 1610 C C . ARG A 1 196 ? 27.548 7.560 -74.626 1.00 88.06 196 ARG A C 1
ATOM 1612 O O . ARG A 1 196 ? 27.638 7.005 -73.534 1.00 88.06 196 ARG A O 1
ATOM 1619 N N . TRP A 1 197 ? 28.150 8.720 -74.891 1.00 89.62 197 TRP A N 1
ATOM 1620 C CA . TRP A 1 197 ? 28.963 9.443 -73.904 1.00 89.62 197 TRP A CA 1
ATOM 1621 C C . TRP A 1 197 ? 28.136 9.971 -72.726 1.00 89.62 197 TRP A C 1
ATOM 1623 O O . TRP A 1 197 ? 28.601 9.946 -71.586 1.00 89.62 197 TRP A O 1
ATOM 1633 N N . TYR A 1 198 ? 26.897 10.396 -72.977 1.00 88.31 198 TYR A N 1
ATOM 1634 C CA . TYR A 1 198 ? 25.966 10.799 -71.925 1.00 88.31 198 TYR A CA 1
ATOM 1635 C C . TYR A 1 198 ? 25.597 9.632 -70.997 1.00 88.31 198 TYR A C 1
ATOM 1637 O O . TYR A 1 198 ? 25.681 9.776 -69.777 1.00 88.31 198 TYR A O 1
ATOM 1645 N N . ASN A 1 199 ? 25.244 8.472 -71.559 1.00 89.50 199 ASN A N 1
ATOM 1646 C CA . ASN A 1 199 ? 24.908 7.284 -70.774 1.00 89.50 199 ASN A CA 1
ATOM 1647 C C . ASN A 1 199 ? 26.115 6.793 -69.966 1.00 89.50 199 ASN A C 1
ATOM 164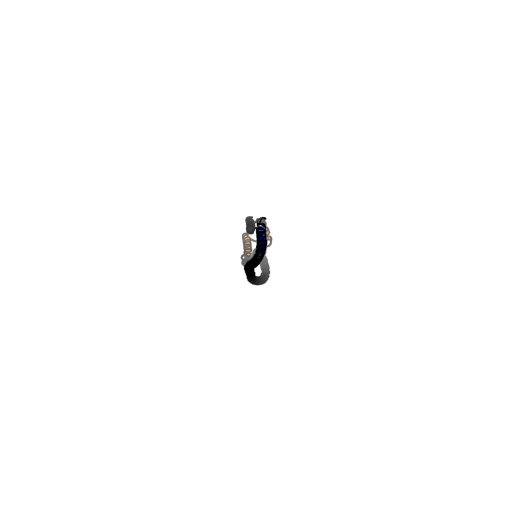9 O O . ASN A 1 199 ? 25.986 6.604 -68.762 1.00 89.50 199 ASN A O 1
ATOM 1653 N N . LEU A 1 200 ? 27.307 6.732 -70.579 1.00 90.19 200 LEU A N 1
ATOM 1654 C CA . LEU A 1 200 ? 28.548 6.406 -69.864 1.00 90.19 200 LEU A CA 1
ATOM 1655 C C . LEU A 1 200 ? 28.778 7.334 -68.668 1.00 90.19 200 LEU A C 1
ATOM 1657 O O . LEU A 1 200 ? 29.173 6.870 -67.607 1.00 90.19 200 LEU A O 1
ATOM 1661 N N . ARG A 1 201 ? 28.509 8.636 -68.815 1.00 87.31 201 ARG A N 1
ATOM 1662 C CA . ARG A 1 201 ? 28.653 9.601 -67.720 1.00 87.31 201 ARG A CA 1
ATOM 1663 C C . ARG A 1 201 ? 27.639 9.374 -66.600 1.00 87.31 201 ARG A C 1
ATOM 1665 O O . ARG A 1 201 ? 27.992 9.530 -65.436 1.00 87.31 201 ARG A O 1
ATOM 1672 N N . LYS A 1 202 ? 26.390 9.057 -66.937 1.00 87.62 202 LYS A N 1
ATOM 1673 C CA . LYS A 1 202 ? 25.345 8.759 -65.950 1.00 87.62 202 LYS A CA 1
ATOM 1674 C C . LYS A 1 202 ? 25.678 7.491 -65.164 1.00 87.62 202 LYS A C 1
ATOM 1676 O O . LYS A 1 202 ? 25.510 7.461 -63.950 1.00 87.62 202 LYS A O 1
ATOM 1681 N N . ASP A 1 203 ? 26.207 6.487 -65.852 1.00 89.88 203 ASP A N 1
ATOM 1682 C CA . ASP A 1 203 ? 26.534 5.197 -65.257 1.00 89.88 203 ASP A CA 1
ATOM 1683 C C . ASP A 1 203 ? 27.724 5.273 -64.285 1.00 89.88 203 ASP A C 1
ATOM 1685 O O . ASP A 1 203 ? 27.874 4.366 -63.477 1.00 89.88 203 ASP A O 1
ATOM 1689 N N . ILE A 1 204 ? 28.518 6.357 -64.273 1.00 86.44 204 ILE A N 1
ATOM 1690 C CA . ILE A 1 204 ? 29.619 6.567 -63.304 1.00 86.44 204 ILE A CA 1
ATOM 1691 C C . ILE A 1 204 ? 29.131 6.489 -61.851 1.00 86.44 204 ILE A C 1
ATOM 1693 O O . ILE A 1 204 ? 29.862 6.011 -60.986 1.00 86.44 204 ILE A O 1
ATOM 1697 N N . GLU A 1 205 ? 27.912 6.962 -61.574 1.00 81.56 205 GLU A N 1
ATOM 1698 C CA . GLU A 1 205 ? 27.330 6.926 -60.226 1.00 81.56 205 GLU A CA 1
ATOM 1699 C C . GLU A 1 205 ? 27.097 5.483 -59.740 1.00 81.56 205 GLU A C 1
ATOM 1701 O O . GLU A 1 205 ? 27.111 5.215 -58.541 1.00 81.56 205 GLU A O 1
ATOM 1706 N N . ILE A 1 206 ? 26.921 4.547 -60.677 1.00 87.88 206 ILE A N 1
ATOM 1707 C CA . ILE A 1 206 ? 26.618 3.136 -60.418 1.00 87.88 206 ILE A CA 1
ATOM 1708 C C . ILE A 1 206 ? 27.877 2.264 -60.580 1.00 87.88 206 ILE A C 1
ATOM 1710 O O . ILE A 1 206 ? 28.081 1.336 -59.800 1.00 87.88 206 ILE A O 1
ATOM 1714 N N . ASP A 1 207 ? 28.733 2.570 -61.559 1.00 89.88 207 ASP A N 1
ATOM 1715 C CA . ASP A 1 207 ? 30.010 1.906 -61.839 1.00 89.88 207 ASP A CA 1
ATOM 1716 C C . ASP A 1 207 ? 31.168 2.927 -61.920 1.00 89.88 207 ASP A C 1
ATOM 1718 O O . ASP A 1 207 ? 31.496 3.451 -62.995 1.00 89.88 207 ASP A O 1
ATOM 1722 N N . PRO A 1 208 ? 31.858 3.183 -60.792 1.00 84.19 208 PRO A N 1
ATOM 1723 C CA . PRO A 1 208 ? 33.014 4.075 -60.751 1.00 84.19 208 PRO A CA 1
ATOM 1724 C C . PRO A 1 208 ? 34.194 3.618 -61.624 1.00 84.19 208 PRO A C 1
ATOM 1726 O O . PRO A 1 208 ? 35.061 4.432 -61.957 1.00 84.19 208 PRO A O 1
ATOM 1729 N N . GLU A 1 209 ? 34.253 2.343 -62.037 1.00 88.94 209 GLU A N 1
ATOM 1730 C CA . GLU A 1 209 ? 35.313 1.844 -62.922 1.00 88.94 209 GLU A CA 1
ATOM 1731 C C . GLU A 1 209 ? 35.255 2.499 -64.309 1.00 88.94 209 GLU A C 1
ATOM 1733 O O . GLU A 1 209 ? 36.269 2.544 -65.013 1.00 88.94 209 GLU A O 1
ATOM 1738 N N . ILE A 1 210 ? 34.109 3.074 -64.695 1.00 88.81 210 ILE A N 1
ATOM 1739 C CA . ILE A 1 210 ? 33.966 3.837 -65.938 1.00 88.81 210 ILE A CA 1
ATOM 1740 C C . ILE A 1 210 ? 34.954 5.012 -65.973 1.00 88.81 210 ILE A C 1
ATOM 1742 O O . ILE A 1 210 ? 35.607 5.213 -66.999 1.00 88.81 210 ILE A O 1
ATOM 1746 N N . ARG A 1 211 ? 35.166 5.727 -64.857 1.00 84.81 211 ARG A N 1
ATOM 1747 C CA . ARG A 1 211 ? 36.152 6.829 -64.788 1.00 84.81 211 ARG A CA 1
ATOM 1748 C C . ARG A 1 211 ? 37.602 6.374 -64.860 1.00 84.81 211 ARG A C 1
ATOM 1750 O O . ARG A 1 211 ? 38.476 7.175 -65.169 1.00 84.81 211 ARG A O 1
ATOM 1757 N N . LYS A 1 212 ? 37.885 5.093 -64.611 1.00 86.25 212 LYS A N 1
ATOM 1758 C CA . LYS A 1 212 ? 39.232 4.549 -64.839 1.00 86.25 212 LYS A CA 1
ATOM 1759 C C . LYS A 1 212 ? 39.498 4.269 -66.315 1.00 86.25 212 LYS A C 1
ATOM 1761 O O . LYS A 1 212 ? 40.655 4.218 -66.719 1.00 86.25 212 LYS A O 1
ATOM 1766 N N . LYS A 1 213 ? 38.442 4.050 -67.105 1.00 89.94 213 LYS A N 1
ATOM 1767 C CA . LYS A 1 213 ? 38.527 3.646 -68.515 1.00 89.94 213 LYS A CA 1
ATOM 1768 C C . LYS A 1 213 ? 38.307 4.795 -69.493 1.00 89.94 213 LYS A C 1
ATOM 1770 O O . LYS A 1 213 ? 38.836 4.733 -70.596 1.00 89.94 213 LYS A O 1
ATOM 1775 N N . TYR A 1 214 ? 37.527 5.804 -69.114 1.00 90.31 214 TYR A N 1
ATOM 1776 C CA . TYR A 1 214 ? 37.107 6.883 -70.004 1.00 90.31 214 TYR A CA 1
ATOM 1777 C C . TYR A 1 214 ? 37.391 8.257 -69.395 1.00 90.31 214 TYR A C 1
ATOM 1779 O O . TYR A 1 214 ? 37.164 8.474 -68.208 1.00 90.31 214 TYR A O 1
ATOM 1787 N N . THR A 1 215 ? 37.854 9.196 -70.226 1.00 90.19 215 THR A N 1
ATOM 1788 C CA . THR A 1 215 ? 38.102 10.593 -69.839 1.00 90.19 215 THR A CA 1
ATOM 1789 C C . THR A 1 215 ? 36.991 11.486 -70.369 1.00 90.19 215 THR A C 1
ATOM 1791 O O . THR A 1 215 ? 36.773 11.581 -71.578 1.00 90.19 215 THR A O 1
ATOM 1794 N N . PHE A 1 216 ? 36.312 12.176 -69.459 1.00 87.88 216 PHE A N 1
ATOM 1795 C CA . PHE A 1 216 ? 35.138 12.985 -69.762 1.00 87.88 216 PHE A CA 1
ATOM 1796 C C . PHE A 1 216 ? 35.472 14.473 -69.778 1.00 87.88 216 PHE A C 1
ATOM 1798 O O . PHE A 1 216 ? 36.187 14.973 -68.910 1.00 87.88 216 PHE A O 1
ATOM 1805 N N . ARG A 1 217 ? 34.906 15.224 -70.725 1.00 86.00 217 ARG A N 1
ATOM 1806 C CA . ARG A 1 217 ? 35.041 16.688 -70.741 1.00 86.00 217 ARG A CA 1
ATOM 1807 C C . ARG A 1 217 ? 34.255 17.303 -69.597 1.00 86.00 217 ARG A C 1
ATOM 1809 O O . ARG A 1 217 ? 33.174 16.825 -69.251 1.00 86.00 217 ARG A O 1
ATOM 1816 N N . ARG A 1 218 ? 34.767 18.381 -68.997 1.00 78.06 218 ARG A N 1
ATOM 1817 C CA . ARG A 1 218 ? 33.971 19.154 -68.037 1.00 78.06 218 ARG A CA 1
ATOM 1818 C C . ARG A 1 218 ? 32.724 19.664 -68.767 1.00 78.06 218 ARG A C 1
ATOM 1820 O O . ARG A 1 218 ? 32.816 20.108 -69.914 1.00 78.06 218 ARG A O 1
ATOM 1827 N N . LYS A 1 219 ? 31.555 19.561 -68.125 1.00 68.00 219 LYS A N 1
ATOM 1828 C CA . LYS A 1 219 ? 30.317 20.145 -68.650 1.00 68.00 219 LYS A CA 1
ATOM 1829 C C . LYS A 1 219 ? 30.535 21.652 -68.809 1.00 68.00 219 LYS A C 1
ATOM 1831 O O . LYS A 1 219 ? 30.495 22.386 -67.831 1.00 68.00 219 LYS A O 1
ATOM 1836 N N . ASN A 1 220 ? 30.776 22.111 -70.032 1.00 51.03 220 ASN A N 1
ATOM 1837 C CA . ASN A 1 220 ? 30.623 23.518 -70.363 1.00 51.03 220 ASN A CA 1
ATOM 1838 C C . ASN A 1 220 ? 29.130 23.744 -70.631 1.00 51.03 220 ASN A C 1
ATOM 1840 O O . ASN A 1 220 ? 28.544 23.019 -71.439 1.00 51.03 220 ASN A O 1
ATOM 1844 N N . GLU A 1 221 ? 28.538 24.774 -70.023 1.00 47.53 221 GLU A N 1
ATOM 1845 C CA . GLU A 1 221 ? 27.140 25.232 -70.201 1.00 47.53 221 GLU A CA 1
ATOM 1846 C C . GLU A 1 221 ? 26.706 25.407 -71.681 1.00 47.53 221 GLU A C 1
ATOM 1848 O O . GLU A 1 221 ? 25.532 25.572 -72.006 1.00 47.53 221 GLU A O 1
ATOM 1853 N N . ILE A 1 222 ? 27.648 25.327 -72.623 1.00 43.41 222 ILE A N 1
ATOM 1854 C CA . ILE A 1 222 ? 27.446 25.435 -74.069 1.00 43.41 222 ILE A CA 1
ATOM 1855 C C . ILE A 1 222 ? 26.732 24.201 -74.666 1.00 43.41 222 ILE A C 1
ATOM 1857 O O . ILE A 1 222 ? 26.087 24.331 -75.705 1.00 43.41 222 ILE A O 1
ATOM 1861 N N . GLN A 1 223 ? 26.754 23.022 -74.025 1.00 49.91 223 GLN A N 1
ATOM 1862 C CA . GLN A 1 223 ? 25.979 21.859 -74.505 1.00 49.91 223 GLN A CA 1
ATOM 1863 C C . GLN A 1 223 ? 24.505 21.848 -74.048 1.00 49.91 223 GLN A C 1
ATOM 1865 O O . GLN A 1 223 ? 23.698 21.136 -74.652 1.00 49.91 223 GLN A O 1
ATOM 1870 N N . GLU A 1 224 ? 24.123 22.666 -73.057 1.00 45.66 224 GLU A N 1
ATOM 1871 C CA . GLU A 1 224 ? 22.747 22.726 -72.528 1.00 45.66 224 GLU A CA 1
ATOM 1872 C C . GLU A 1 224 ? 21.832 23.712 -73.274 1.00 45.66 224 GLU A C 1
ATOM 1874 O O . GLU A 1 224 ? 20.615 23.525 -73.300 1.00 45.66 224 GLU A O 1
ATOM 1879 N N . ARG A 1 225 ? 22.373 24.699 -74.010 1.00 39.62 225 ARG A N 1
ATOM 1880 C CA . ARG A 1 225 ? 21.530 25.589 -74.844 1.00 39.62 225 ARG A CA 1
ATOM 1881 C C . ARG A 1 225 ? 20.798 24.868 -75.979 1.00 39.62 225 ARG A C 1
ATOM 1883 O O . ARG A 1 225 ? 19.786 25.372 -76.450 1.00 39.62 225 ARG A O 1
ATOM 1890 N N . ASN A 1 226 ? 21.249 23.674 -76.362 1.00 41.78 226 ASN A N 1
ATOM 1891 C CA . ASN A 1 226 ? 20.558 22.822 -77.335 1.00 41.78 226 ASN A CA 1
ATOM 1892 C C . ASN A 1 226 ? 19.616 21.785 -76.685 1.00 41.78 226 ASN A C 1
ATOM 1894 O O . ASN A 1 226 ? 19.059 20.954 -77.397 1.00 41.78 226 ASN A O 1
ATOM 1898 N N . LEU A 1 227 ? 19.443 21.813 -75.356 1.00 50.31 227 LEU A N 1
ATOM 1899 C CA . LEU A 1 227 ? 18.522 20.948 -74.600 1.00 50.31 227 LEU A CA 1
ATOM 1900 C C . LEU A 1 227 ? 17.296 21.713 -74.053 1.00 50.31 227 LEU A C 1
ATOM 1902 O O . LEU A 1 227 ? 16.240 21.118 -73.856 1.00 50.31 227 LEU A O 1
ATOM 1906 N N . ASN A 1 228 ? 17.363 23.042 -73.919 1.00 36.03 228 ASN A N 1
ATOM 1907 C CA . ASN A 1 228 ? 16.321 23.847 -73.257 1.00 36.03 228 ASN A CA 1
ATOM 1908 C C . ASN A 1 228 ? 15.063 24.206 -74.080 1.00 36.03 228 ASN A C 1
ATOM 1910 O O . ASN A 1 228 ? 14.322 25.107 -73.696 1.00 36.03 228 ASN A O 1
ATOM 1914 N N . VAL A 1 229 ? 14.760 23.506 -75.181 1.00 39.72 229 VAL A N 1
ATOM 1915 C CA . VAL A 1 229 ? 13.501 23.736 -75.935 1.00 39.72 229 VAL A CA 1
ATOM 1916 C C . VAL A 1 229 ? 12.415 22.692 -75.622 1.00 39.72 229 VAL A C 1
ATOM 1918 O O . VAL A 1 229 ? 11.271 22.881 -76.024 1.00 39.72 229 VAL A O 1
ATOM 1921 N N . LYS A 1 230 ? 12.698 21.616 -74.867 1.00 42.44 230 LYS A N 1
ATOM 1922 C CA . LYS A 1 230 ? 11.689 20.561 -74.612 1.00 42.44 230 LYS A CA 1
ATOM 1923 C C . LYS A 1 230 ? 11.373 20.193 -73.159 1.00 42.44 230 LYS A C 1
ATOM 1925 O O . LYS A 1 230 ? 10.433 19.432 -72.968 1.00 42.44 230 LYS A O 1
ATOM 1930 N N . GLU A 1 231 ? 12.035 20.761 -72.151 1.00 40.25 231 GLU A N 1
ATOM 1931 C CA . GLU A 1 231 ? 11.798 20.371 -70.742 1.00 40.25 231 GLU A CA 1
ATOM 1932 C C . GLU A 1 231 ? 11.244 21.473 -69.824 1.00 40.25 231 GLU A C 1
ATOM 1934 O O . GLU A 1 231 ? 11.189 21.295 -68.613 1.00 40.25 231 GLU A O 1
ATOM 1939 N N . ASN A 1 232 ? 10.697 22.564 -70.369 1.00 37.66 232 ASN A N 1
ATOM 1940 C CA . ASN A 1 232 ? 9.813 23.444 -69.591 1.00 37.66 232 ASN A CA 1
ATOM 1941 C C . ASN A 1 232 ? 8.350 23.005 -69.739 1.00 37.66 232 ASN A C 1
ATOM 1943 O O . ASN A 1 232 ? 7.504 23.728 -70.259 1.00 37.66 232 ASN A O 1
ATOM 1947 N N . SER A 1 233 ? 8.055 21.792 -69.277 1.00 39.50 233 SER A N 1
ATOM 1948 C CA . SER A 1 233 ? 6.718 21.431 -68.804 1.00 39.50 233 SER A CA 1
ATOM 1949 C C . SER A 1 233 ? 6.829 21.175 -67.304 1.00 39.50 233 SER A C 1
ATOM 1951 O O . SER A 1 233 ? 7.613 20.312 -66.909 1.00 39.50 233 SER A O 1
ATOM 1953 N N . PRO A 1 234 ? 6.103 21.916 -66.447 1.00 35.72 234 PRO A N 1
ATOM 1954 C CA . PRO A 1 234 ? 6.138 21.689 -65.011 1.00 35.72 234 PRO A CA 1
ATOM 1955 C C . PRO A 1 234 ? 5.745 20.241 -64.728 1.00 35.72 234 PRO A C 1
ATOM 1957 O O . PRO A 1 234 ? 4.658 19.803 -65.105 1.00 35.72 234 PRO A O 1
ATOM 1960 N N . CYS A 1 235 ? 6.630 19.496 -64.070 1.00 34.28 235 CYS A N 1
ATOM 1961 C CA . CYS A 1 235 ? 6.317 18.169 -63.567 1.00 34.28 235 CYS A CA 1
ATOM 1962 C C . CYS A 1 235 ? 5.280 18.329 -62.444 1.00 34.28 235 CYS A C 1
ATOM 1964 O O . CYS A 1 235 ? 5.609 18.562 -61.279 1.00 34.28 235 CYS A O 1
ATOM 1966 N N . ILE A 1 236 ? 4.002 18.289 -62.817 1.00 46.41 236 ILE A N 1
ATOM 1967 C CA . ILE A 1 236 ? 2.887 18.184 -61.885 1.00 46.41 236 ILE A CA 1
ATOM 1968 C C . ILE A 1 236 ? 2.982 16.781 -61.284 1.00 46.41 236 ILE A C 1
ATOM 1970 O O . ILE A 1 236 ? 2.713 15.784 -61.951 1.00 46.41 236 ILE A O 1
ATOM 1974 N N . MET A 1 237 ? 3.412 16.701 -60.023 1.00 38.47 237 MET A N 1
ATOM 1975 C CA . MET A 1 237 ? 3.357 15.461 -59.246 1.00 38.47 237 MET A CA 1
ATOM 1976 C C . MET A 1 237 ? 1.928 14.891 -59.296 1.00 38.47 237 MET A C 1
ATOM 1978 O O . MET A 1 237 ? 0.997 15.635 -58.984 1.00 38.47 237 MET A O 1
ATOM 1982 N N . PRO A 1 238 ? 1.726 13.604 -59.632 1.00 48.03 238 PRO A N 1
ATOM 1983 C CA . PRO A 1 238 ? 0.390 13.023 -59.721 1.00 48.03 238 PRO A CA 1
ATOM 1984 C C . PRO A 1 238 ? -0.303 13.020 -58.348 1.00 48.03 238 PRO A C 1
ATOM 1986 O O . PRO A 1 238 ? 0.224 12.465 -57.378 1.00 48.03 238 PRO A O 1
ATOM 1989 N N . ASP A 1 239 ? -1.506 13.606 -58.289 1.00 54.53 239 ASP A N 1
ATOM 1990 C CA . ASP A 1 239 ? -2.340 13.828 -57.088 1.00 54.53 239 ASP A CA 1
ATOM 1991 C C . ASP A 1 239 ? -2.459 12.611 -56.154 1.00 54.53 239 ASP A C 1
ATOM 1993 O O . ASP A 1 239 ? -2.467 12.741 -54.929 1.00 54.53 239 ASP A O 1
ATOM 1997 N N . LYS A 1 240 ? -2.403 11.398 -56.712 1.00 56.34 240 LYS A N 1
ATOM 1998 C CA . LYS A 1 240 ? -2.551 10.131 -55.978 1.00 56.34 240 LYS A CA 1
ATOM 1999 C C . LYS A 1 240 ? -1.538 9.921 -54.842 1.00 56.34 240 LYS A C 1
ATOM 2001 O O . LYS A 1 240 ? -1.808 9.147 -53.924 1.00 56.34 240 LYS A O 1
ATOM 2006 N N . VAL A 1 241 ? -0.363 10.556 -54.895 1.00 55.94 241 VAL A N 1
ATOM 2007 C CA . VAL A 1 241 ? 0.668 10.418 -53.844 1.00 55.94 241 VAL A CA 1
ATOM 2008 C C . VAL A 1 241 ? 0.420 11.380 -52.678 1.00 55.94 241 VAL A C 1
ATOM 2010 O O . VAL A 1 241 ? 0.703 11.025 -51.530 1.00 55.94 241 VAL A O 1
ATOM 2013 N N . ARG A 1 242 ? -0.150 12.567 -52.938 1.00 54.47 242 ARG A N 1
ATOM 2014 C CA . ARG A 1 242 ? -0.547 13.499 -51.868 1.00 54.47 242 ARG A CA 1
ATOM 2015 C C . ARG A 1 242 ? -1.736 12.949 -51.092 1.00 54.47 242 ARG A C 1
ATOM 2017 O O . ARG A 1 242 ? -1.690 12.950 -49.863 1.00 54.47 242 ARG A O 1
ATOM 2024 N N . ASP A 1 243 ? -2.709 12.373 -51.792 1.00 59.56 243 ASP A N 1
ATOM 2025 C CA . ASP A 1 243 ? -3.928 11.845 -51.175 1.00 59.56 243 ASP A CA 1
ATOM 2026 C C . ASP A 1 243 ? -3.644 10.700 -50.198 1.00 59.56 243 ASP A C 1
ATOM 2028 O O . ASP A 1 243 ? -4.135 10.716 -49.072 1.00 59.56 243 ASP A O 1
ATOM 2032 N N . ARG A 1 244 ? -2.743 9.764 -50.538 1.00 65.00 244 ARG A N 1
ATOM 2033 C CA . ARG A 1 244 ? -2.356 8.681 -49.608 1.00 65.00 244 ARG A CA 1
ATOM 2034 C C . ARG A 1 244 ? -1.665 9.184 -48.348 1.00 65.00 244 ARG A C 1
ATOM 2036 O O . ARG A 1 244 ? -1.811 8.588 -47.281 1.00 65.00 244 ARG A O 1
ATOM 2043 N N . LYS A 1 245 ? -0.872 10.251 -48.460 1.00 69.94 245 LYS A N 1
ATOM 2044 C CA . LYS A 1 245 ? -0.151 10.809 -47.311 1.00 69.94 245 LYS A CA 1
ATOM 2045 C C . LYS A 1 245 ? -1.121 11.521 -46.366 1.00 69.94 245 LYS A C 1
ATOM 2047 O O . LYS A 1 245 ? -0.999 11.363 -45.156 1.00 69.94 245 LYS A O 1
ATOM 2052 N N . ILE A 1 246 ? -2.110 12.222 -46.920 1.00 67.88 246 ILE A N 1
ATOM 2053 C CA . ILE A 1 246 ? -3.179 12.886 -46.165 1.00 67.88 246 ILE A CA 1
ATOM 2054 C C . ILE A 1 246 ? -4.116 11.851 -45.521 1.00 67.88 246 ILE A C 1
ATOM 2056 O O . ILE A 1 246 ? -4.416 11.958 -44.334 1.00 67.88 246 ILE A O 1
ATOM 2060 N N . GLU A 1 247 ? -4.495 10.794 -46.242 1.00 70.50 247 GLU A N 1
ATOM 2061 C CA . GLU A 1 247 ? -5.370 9.733 -45.726 1.00 70.50 247 GLU A CA 1
ATOM 2062 C C . GLU A 1 247 ? -4.719 8.939 -44.576 1.00 70.50 247 GLU A C 1
ATOM 2064 O O . GLU A 1 247 ? -5.380 8.603 -43.592 1.00 70.50 247 GLU A O 1
ATOM 2069 N N . ASN A 1 248 ? -3.404 8.700 -44.640 1.00 75.69 248 ASN A N 1
ATOM 2070 C CA . ASN A 1 248 ? -2.665 8.047 -43.554 1.00 75.69 248 ASN A CA 1
ATOM 2071 C C . ASN A 1 248 ? -2.556 8.922 -42.298 1.00 75.69 248 ASN A C 1
ATOM 2073 O O . ASN A 1 248 ? -2.627 8.402 -41.184 1.00 75.69 248 ASN A O 1
ATOM 2077 N N . ILE A 1 249 ? -2.421 10.241 -42.458 1.00 75.75 249 ILE A N 1
ATOM 2078 C CA . ILE A 1 249 ? -2.424 11.183 -41.330 1.00 75.75 249 ILE A CA 1
ATOM 2079 C C . ILE A 1 249 ? -3.810 11.209 -40.672 1.00 75.75 249 ILE A C 1
ATOM 2081 O O . ILE A 1 249 ? -3.908 11.150 -39.447 1.00 75.75 249 ILE A O 1
ATOM 2085 N N . TYR A 1 250 ? -4.877 11.210 -41.475 1.00 73.62 250 TYR A N 1
ATOM 2086 C CA . TYR A 1 250 ? -6.253 11.213 -40.977 1.00 73.62 250 TYR A CA 1
ATOM 2087 C C . TYR A 1 250 ? -6.601 9.922 -40.216 1.00 73.62 250 TYR A C 1
ATOM 2089 O O . TYR A 1 250 ? -7.173 9.969 -39.127 1.00 73.62 250 TYR A O 1
ATOM 2097 N N . LYS A 1 251 ? -6.173 8.755 -40.722 1.00 77.69 251 LYS A N 1
ATOM 2098 C CA . LYS A 1 251 ? -6.344 7.462 -40.029 1.00 77.69 251 LYS A CA 1
ATOM 2099 C C . LYS A 1 251 ? -5.591 7.402 -38.695 1.00 77.69 251 LYS A C 1
ATOM 2101 O O . LYS A 1 251 ? -6.122 6.871 -37.720 1.00 77.69 251 LYS A O 1
ATOM 2106 N N . LEU A 1 252 ? -4.389 7.979 -38.626 1.00 79.81 252 LEU A N 1
ATOM 2107 C CA . LEU A 1 252 ? -3.594 8.026 -37.395 1.00 79.81 252 LEU A CA 1
ATOM 2108 C C . LEU A 1 252 ? -4.206 8.966 -36.342 1.00 79.81 252 LEU A C 1
ATOM 2110 O O . LEU A 1 252 ? -4.150 8.670 -35.148 1.00 79.81 252 LEU A O 1
ATOM 2114 N N . ALA A 1 253 ? -4.806 10.080 -36.774 1.00 75.94 253 ALA A N 1
ATOM 2115 C CA . ALA A 1 253 ? -5.496 11.018 -35.891 1.00 75.94 253 ALA A CA 1
ATOM 2116 C C . ALA A 1 253 ? -6.754 10.391 -35.260 1.00 75.94 253 ALA A C 1
ATOM 2118 O O . ALA A 1 253 ? -6.941 10.486 -34.046 1.00 75.94 253 ALA A O 1
ATOM 2119 N N . MET A 1 254 ? -7.540 9.651 -36.053 1.00 74.75 254 MET A N 1
ATOM 2120 C CA . MET A 1 254 ? -8.733 8.934 -35.579 1.00 74.75 254 MET A CA 1
ATOM 2121 C C . MET A 1 254 ? -8.396 7.814 -34.579 1.00 74.75 254 MET A C 1
ATOM 2123 O O . MET A 1 254 ? -9.093 7.653 -33.581 1.00 74.75 254 MET A O 1
ATOM 2127 N N . GLN A 1 255 ? -7.297 7.075 -34.778 1.00 74.88 255 GLN A N 1
ATOM 2128 C CA . GLN A 1 255 ? -6.835 6.057 -33.816 1.00 74.88 255 GLN A CA 1
ATOM 2129 C C . GLN A 1 255 ? -6.396 6.637 -32.466 1.00 74.88 255 GLN A C 1
ATOM 2131 O O . GLN A 1 255 ? -6.420 5.932 -31.459 1.00 74.88 255 GLN A O 1
ATOM 2136 N N . LYS A 1 256 ? -5.982 7.907 -32.435 1.00 80.44 256 LYS A N 1
ATOM 2137 C CA . LYS A 1 256 ? -5.532 8.592 -31.217 1.00 80.44 256 LYS A CA 1
ATOM 2138 C C . LYS A 1 256 ? -6.633 9.406 -30.530 1.00 80.44 256 LYS A C 1
ATOM 2140 O O . LYS A 1 256 ? -6.337 10.125 -29.582 1.00 80.44 256 LYS A O 1
ATOM 2145 N N . GLY A 1 257 ? -7.886 9.274 -30.974 1.00 72.00 257 GLY A N 1
ATOM 2146 C CA . GLY A 1 257 ? -9.044 9.899 -30.330 1.00 72.00 257 GLY A CA 1
ATOM 2147 C C . GLY A 1 257 ? -9.171 11.405 -30.565 1.00 72.00 257 GLY A C 1
ATOM 2148 O O . GLY A 1 257 ? -9.914 12.067 -29.847 1.00 72.00 257 GLY A O 1
ATOM 2149 N N . TYR A 1 258 ? -8.468 11.958 -31.557 1.00 66.00 258 TYR A N 1
ATOM 2150 C CA . TYR A 1 258 ? -8.660 13.347 -31.961 1.00 66.00 258 TYR A CA 1
ATOM 2151 C C . TYR A 1 258 ? -9.868 13.427 -32.897 1.00 66.00 258 TYR A C 1
ATOM 2153 O O . TYR A 1 258 ? -9.759 13.134 -34.086 1.00 66.00 258 TYR A O 1
ATOM 2161 N N . THR A 1 259 ? -11.028 13.796 -32.360 1.00 68.38 259 THR A N 1
ATOM 2162 C CA . THR A 1 259 ? -12.181 14.214 -33.165 1.00 68.38 259 THR A CA 1
ATOM 2163 C C . THR A 1 259 ? -12.042 15.702 -33.469 1.00 68.38 259 THR A C 1
ATOM 2165 O O . THR A 1 259 ? -11.954 16.502 -32.536 1.00 68.38 259 THR A O 1
ATOM 2168 N N . GLY A 1 260 ? -11.969 16.054 -34.755 1.00 58.41 260 GLY A N 1
ATOM 2169 C CA . GLY A 1 260 ? -12.195 17.425 -35.222 1.00 58.41 260 GLY A CA 1
ATOM 2170 C C . GLY A 1 260 ? -13.672 17.779 -35.192 1.00 58.41 260 GLY A C 1
ATOM 2171 O O . GLY A 1 260 ? -14.488 16.848 -35.383 1.00 58.41 260 GLY A O 1
#

Foldseek 3Di:
DDPPPVVVVVVVVVVVVVVVVVVVVVVVVVVVVVVVVVVVVVVVVVVVVVVVVVVVVVVVVVVVVVVVVVVVVVVVVVVVVVVVVVVVVVVVVVVVVVVVVVVVVVVVVVVVVVVVVVVVVVVVVVVVVVVVVVVVVVVVVVVVVVVVVVVVVVVLLVVLVVVLVVLVVVCVVPVPPRDDPQEQDPDDPDPVSVVVLVVLVVCCVVPVCSSVRHRYDDDDCVVCVVVPPPPPDPPPDPCVVVVVVVVVVVVVCVVVVDDD